Protein AF-A0A1B0AB81-F1 (afdb_monomer)

Solvent-accessible surface area (backbone atoms only — not comparable to full-atom values): 10772 Å² total; per-residue (Å²): 130,63,60,54,62,44,53,71,75,68,50,53,50,67,59,50,27,48,55,48,50,52,54,47,48,58,49,12,62,78,64,78,42,74,39,44,60,58,45,19,46,52,46,26,38,55,37,43,67,61,71,43,81,53,84,54,50,36,70,42,73,70,37,93,72,67,66,73,86,68,52,61,74,61,66,72,73,59,75,74,75,93,48,76,70,46,55,50,49,44,50,28,46,23,45,40,43,52,52,20,50,58,51,37,56,59,45,67,78,68,68,88,69,96,68,95,69,87,44,50,55,51,47,53,54,50,45,48,51,55,47,52,61,52,53,53,49,54,51,50,57,26,64,74,67,73,61,65,64,57,44,46,65,52,6,50,54,30,40,23,38,27,56,16,43,45,55,49,29,74,74,39,37,90,82,40,65,64,38,60,58,50,37,53,52,23,47,65,55,14,52,83,48,110

Organism: Glossina pallidipes (NCBI:txid7398)

Structure (mmCIF, N/CA/C/O backbone):
data_AF-A0A1B0AB81-F1
#
_entry.id   AF-A0A1B0AB81-F1
#
loop_
_atom_site.group_PDB
_atom_site.id
_atom_site.type_symbol
_atom_site.label_atom_id
_atom_site.label_alt_id
_atom_site.label_comp_id
_atom_site.label_asym_id
_atom_site.label_entity_id
_atom_site.label_seq_id
_atom_site.pdbx_PDB_ins_code
_atom_site.Cartn_x
_atom_site.Cartn_y
_atom_site.Cartn_z
_atom_site.occupancy
_atom_site.B_iso_or_equiv
_atom_site.auth_seq_id
_atom_site.auth_comp_id
_atom_site.auth_asym_id
_atom_site.auth_atom_id
_atom_site.pdbx_PDB_model_num
ATOM 1 N N . MET A 1 1 ? 10.899 5.540 9.042 1.00 65.75 1 MET A N 1
ATOM 2 C CA . MET A 1 1 ? 11.574 4.246 9.363 1.00 65.75 1 MET A CA 1
ATOM 3 C C . MET A 1 1 ? 11.197 3.276 8.260 1.00 65.75 1 MET A C 1
ATOM 5 O O . MET A 1 1 ? 10.008 3.116 8.033 1.00 65.75 1 MET A O 1
ATOM 9 N N . SER A 1 2 ? 12.167 2.659 7.577 1.00 90.12 2 SER A N 1
ATOM 10 C CA . SER A 1 2 ? 11.877 1.788 6.427 1.00 90.12 2 SER A CA 1
ATOM 11 C C . SER A 1 2 ? 11.380 0.410 6.875 1.00 90.12 2 SER A C 1
ATOM 13 O O . SER A 1 2 ? 12.117 -0.338 7.526 1.00 90.12 2 SER A O 1
ATOM 15 N N . PHE A 1 3 ? 10.149 0.051 6.502 1.00 94.44 3 PHE A N 1
ATOM 16 C CA . PHE A 1 3 ? 9.615 -1.293 6.722 1.00 94.44 3 PHE A CA 1
ATOM 17 C C . PHE A 1 3 ? 10.370 -2.313 5.864 1.00 94.44 3 PHE A C 1
ATOM 19 O O . PHE A 1 3 ? 10.605 -3.443 6.296 1.00 94.44 3 PHE A O 1
ATOM 26 N N . LEU A 1 4 ? 10.795 -1.915 4.659 1.00 94.56 4 LEU A N 1
ATOM 27 C CA . LEU A 1 4 ? 11.477 -2.805 3.725 1.00 94.56 4 LEU A CA 1
ATOM 28 C C . LEU A 1 4 ? 12.828 -3.265 4.278 1.00 94.56 4 LEU A C 1
ATOM 30 O O . LEU A 1 4 ? 13.163 -4.448 4.187 1.00 94.56 4 LEU A O 1
ATOM 34 N N . VAL A 1 5 ? 13.595 -2.347 4.872 1.00 94.44 5 VAL A N 1
ATOM 35 C CA . VAL A 1 5 ? 14.875 -2.673 5.519 1.00 94.44 5 VAL A CA 1
ATOM 36 C C . VAL A 1 5 ? 14.666 -3.671 6.660 1.00 94.44 5 VAL A C 1
ATOM 38 O O . VAL A 1 5 ? 15.395 -4.660 6.741 1.00 94.44 5 VAL A O 1
ATOM 41 N N . SER A 1 6 ? 13.642 -3.467 7.491 1.00 94.56 6 SER A N 1
ATOM 42 C CA . SER A 1 6 ? 13.311 -4.371 8.601 1.00 94.56 6 SER A CA 1
ATOM 43 C C . SER A 1 6 ? 12.881 -5.765 8.128 1.00 94.56 6 SER A C 1
ATOM 45 O O . SER A 1 6 ? 13.305 -6.775 8.688 1.00 94.56 6 SER A O 1
ATOM 47 N N . LEU A 1 7 ? 12.093 -5.859 7.053 1.00 94.56 7 LEU A N 1
ATOM 48 C CA . LEU A 1 7 ? 11.715 -7.156 6.478 1.00 94.56 7 LEU A CA 1
ATOM 49 C C . LEU A 1 7 ? 12.923 -7.903 5.894 1.00 94.56 7 LEU A C 1
ATOM 51 O O . LEU A 1 7 ? 13.011 -9.130 6.016 1.00 94.56 7 LEU A O 1
ATOM 55 N N . LYS A 1 8 ? 13.872 -7.177 5.289 1.00 92.69 8 LYS A N 1
ATOM 56 C CA . LYS A 1 8 ? 15.110 -7.746 4.730 1.00 92.69 8 LYS A CA 1
ATOM 57 C C . LYS A 1 8 ? 16.098 -8.201 5.801 1.00 92.69 8 LYS A C 1
ATOM 59 O O . LYS A 1 8 ? 16.811 -9.176 5.584 1.00 92.69 8 LYS A O 1
ATOM 64 N N . SER A 1 9 ? 16.119 -7.557 6.967 1.00 92.44 9 SER A N 1
ATOM 65 C CA . SER A 1 9 ? 16.974 -7.970 8.090 1.00 92.44 9 SER A CA 1
ATOM 66 C C . SER A 1 9 ? 16.466 -9.215 8.830 1.00 92.44 9 SER A C 1
ATOM 68 O O . SER A 1 9 ? 17.149 -9.719 9.719 1.00 92.44 9 SER A O 1
ATOM 70 N N . GLY A 1 10 ? 15.304 -9.755 8.442 1.00 89.81 10 GLY A N 1
ATOM 71 C CA . GLY A 1 10 ? 14.755 -10.992 9.000 1.00 89.81 10 GLY A CA 1
ATOM 72 C C . GLY A 1 10 ? 13.775 -10.792 10.152 1.00 89.81 10 GLY A C 1
ATOM 73 O O . GLY A 1 10 ? 13.375 -11.780 10.767 1.00 89.81 10 GLY A O 1
ATOM 74 N N . VAL A 1 11 ? 13.359 -9.553 10.433 1.00 94.69 11 VAL A N 1
ATOM 75 C CA . VAL A 1 11 ? 12.283 -9.291 11.397 1.00 94.69 11 VAL A CA 1
ATOM 76 C C . VAL A 1 11 ? 10.975 -9.895 10.876 1.00 94.69 11 VAL A C 1
ATOM 78 O O . VAL A 1 11 ? 10.708 -9.908 9.671 1.00 94.69 11 VAL A O 1
ATOM 81 N N . THR A 1 12 ? 10.158 -10.434 11.783 1.00 96.06 12 THR A N 1
ATOM 82 C CA . THR A 1 12 ? 8.864 -11.019 11.418 1.00 96.06 12 THR A CA 1
ATOM 83 C C . THR A 1 12 ? 7.918 -9.951 10.881 1.00 96.06 12 THR A C 1
ATOM 85 O O . THR A 1 12 ? 7.922 -8.806 11.336 1.00 96.06 12 THR A O 1
ATOM 88 N N . VAL A 1 13 ? 7.072 -10.339 9.927 1.00 96.69 13 VAL A N 1
ATOM 89 C CA . VAL A 1 13 ? 6.117 -9.430 9.278 1.00 96.69 13 VAL A CA 1
ATOM 90 C C . VAL A 1 13 ? 5.194 -8.769 10.301 1.00 96.69 13 VAL A C 1
ATOM 92 O O . VAL A 1 13 ? 4.912 -7.583 10.196 1.00 96.69 13 VAL A O 1
ATOM 95 N N . GLU A 1 14 ? 4.764 -9.514 11.316 1.00 96.88 14 GLU A N 1
ATOM 96 C CA . GLU A 1 14 ? 3.879 -9.042 12.377 1.00 96.88 14 GLU A CA 1
ATOM 97 C C . GLU A 1 14 ? 4.525 -7.955 13.234 1.00 96.88 14 GLU A C 1
ATOM 99 O O . GLU A 1 14 ? 3.855 -6.992 13.596 1.00 96.88 14 GLU A O 1
ATOM 104 N N . ASN A 1 15 ? 5.818 -8.086 13.546 1.00 96.56 15 ASN A N 1
ATOM 105 C CA . ASN A 1 15 ? 6.526 -7.067 14.315 1.00 96.56 15 ASN A CA 1
ATOM 106 C C . ASN A 1 15 ? 6.738 -5.811 13.468 1.00 96.56 15 ASN A C 1
ATOM 108 O O . ASN A 1 15 ? 6.418 -4.724 13.931 1.00 96.56 15 ASN A O 1
ATOM 112 N N . VAL A 1 16 ? 7.160 -5.955 12.205 1.00 97.38 16 VAL A N 1
ATOM 113 C CA . VAL A 1 16 ? 7.308 -4.796 11.309 1.00 97.38 16 VAL A CA 1
ATOM 114 C C . VAL A 1 16 ? 5.969 -4.085 11.091 1.00 97.38 16 VAL A C 1
ATOM 116 O O . VAL A 1 16 ? 5.923 -2.860 11.104 1.00 97.38 16 VAL A O 1
ATOM 119 N N . ALA A 1 17 ? 4.872 -4.827 10.920 1.00 97.31 17 ALA A N 1
ATOM 120 C CA . ALA A 1 17 ? 3.536 -4.255 10.772 1.00 97.31 17 ALA A CA 1
ATOM 121 C C . ALA A 1 17 ? 3.057 -3.545 12.042 1.00 97.31 17 ALA A C 1
ATOM 123 O O . ALA A 1 17 ? 2.485 -2.462 11.940 1.00 97.31 17 ALA A O 1
ATOM 124 N N . ARG A 1 18 ? 3.316 -4.115 13.226 1.00 95.75 18 ARG A N 1
ATOM 125 C CA . ARG A 1 18 ? 3.006 -3.470 14.508 1.00 95.75 18 ARG A CA 1
ATOM 126 C C . ARG A 1 18 ? 3.773 -2.160 14.662 1.00 95.75 18 ARG A C 1
ATOM 128 O O . ARG A 1 18 ? 3.148 -1.140 14.926 1.00 95.75 18 ARG A O 1
ATOM 135 N N . ASP A 1 19 ? 5.086 -2.187 14.450 1.00 95.69 19 ASP A N 1
ATOM 136 C CA . ASP A 1 19 ? 5.951 -1.011 14.591 1.00 95.69 19 ASP A CA 1
ATOM 137 C C . ASP A 1 19 ? 5.566 0.074 13.574 1.00 95.69 19 ASP A C 1
ATOM 139 O O . ASP A 1 19 ? 5.488 1.255 13.911 1.00 95.69 19 ASP A O 1
ATOM 143 N N . PHE A 1 20 ? 5.262 -0.330 12.334 1.00 96.94 20 PHE A N 1
ATOM 144 C CA . PHE A 1 20 ? 4.759 0.568 11.297 1.00 96.94 20 PHE A CA 1
ATOM 145 C C . PHE A 1 20 ? 3.445 1.229 11.715 1.00 96.94 20 PHE A C 1
ATOM 147 O O . PHE A 1 20 ? 3.338 2.452 11.656 1.00 96.94 20 PHE A O 1
ATOM 154 N N . MET A 1 21 ? 2.462 0.439 12.156 1.00 95.88 21 MET A N 1
ATOM 155 C CA . MET A 1 21 ? 1.156 0.959 12.557 1.00 95.88 21 MET A CA 1
ATOM 156 C C . MET A 1 21 ? 1.251 1.859 13.780 1.00 95.88 21 MET A C 1
ATOM 158 O O . MET A 1 21 ? 0.645 2.922 13.787 1.00 95.88 21 MET A O 1
ATOM 162 N N . GLN A 1 22 ? 2.035 1.482 14.787 1.00 94.38 22 GLN A N 1
ATOM 163 C CA . GLN A 1 22 ? 2.242 2.316 15.964 1.00 94.38 22 GLN A CA 1
ATOM 164 C C . GLN A 1 22 ? 2.847 3.669 15.576 1.00 94.38 22 GLN A C 1
ATOM 166 O O . GLN A 1 22 ? 2.305 4.708 15.938 1.00 94.38 22 GLN A O 1
ATOM 171 N N . ASN A 1 23 ? 3.910 3.667 14.770 1.00 95.12 23 ASN A N 1
ATOM 172 C CA . ASN A 1 23 ? 4.546 4.899 14.312 1.00 95.12 23 ASN A CA 1
ATOM 173 C C . ASN A 1 23 ? 3.609 5.745 13.426 1.00 95.12 23 ASN A C 1
ATOM 175 O O . ASN A 1 23 ? 3.580 6.967 13.549 1.00 95.12 23 ASN A O 1
ATOM 179 N N . LEU A 1 24 ? 2.811 5.107 12.560 1.00 95.31 24 LEU A N 1
ATOM 180 C CA . LEU A 1 24 ? 1.789 5.785 11.761 1.00 95.31 24 LEU A CA 1
ATOM 181 C C . LEU A 1 24 ? 0.770 6.496 12.659 1.00 95.31 24 LEU A C 1
ATOM 183 O O . LEU A 1 24 ? 0.487 7.670 12.429 1.00 95.31 24 LEU A O 1
ATOM 187 N N . LEU A 1 25 ? 0.242 5.805 13.673 1.00 92.94 25 LEU A N 1
ATOM 188 C CA . LEU A 1 25 ? -0.749 6.361 14.593 1.00 92.94 25 LEU A CA 1
ATOM 189 C C . LEU A 1 25 ? -0.159 7.483 15.441 1.00 92.94 25 LEU A C 1
ATOM 191 O O . LEU A 1 25 ? -0.720 8.570 15.454 1.00 92.94 25 LEU A O 1
ATOM 195 N N . GLU A 1 26 ? 0.994 7.268 16.074 1.00 92.69 26 GLU A N 1
ATOM 196 C CA . GLU A 1 26 ? 1.654 8.278 16.910 1.00 92.69 26 GLU A CA 1
ATOM 197 C C . GLU A 1 26 ? 1.904 9.579 16.137 1.00 92.69 26 GLU A C 1
ATOM 199 O O . GLU A 1 26 ? 1.626 10.671 16.633 1.00 92.69 26 GLU A O 1
ATOM 204 N N . LYS A 1 27 ? 2.402 9.472 14.899 1.00 93.38 27 LYS A N 1
ATOM 205 C CA . LYS A 1 27 ? 2.696 10.638 14.060 1.00 93.38 27 LYS A CA 1
ATOM 206 C C . 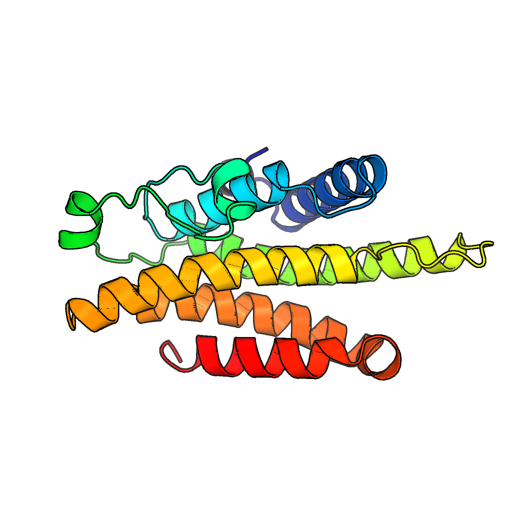LYS A 1 27 ? 1.444 11.305 13.512 1.00 93.38 27 LYS A C 1
ATOM 208 O O . LYS A 1 27 ? 1.412 12.530 13.447 1.00 93.38 27 LYS A O 1
ATOM 213 N N . SER A 1 28 ? 0.447 10.522 13.111 1.00 92.62 28 SER A N 1
ATOM 214 C CA . SER A 1 28 ? -0.761 11.068 12.487 1.00 92.62 28 SER A CA 1
ATOM 215 C C . SER A 1 28 ? -1.713 11.668 13.522 1.00 92.62 28 SER A C 1
ATOM 217 O O . SER A 1 28 ? -2.264 12.738 13.299 1.00 92.62 28 SER A O 1
ATOM 219 N N . GLN A 1 29 ? -1.825 11.060 14.706 1.00 88.31 29 GLN A N 1
ATOM 220 C CA . GLN A 1 29 ? -2.601 11.613 15.819 1.00 88.31 29 GLN A CA 1
ATOM 221 C C . GLN A 1 29 ? -1.998 12.918 16.336 1.00 88.31 29 GLN A C 1
ATOM 223 O O . GLN A 1 29 ? -2.729 13.867 16.585 1.00 88.31 29 GLN A O 1
ATOM 228 N N . ALA A 1 30 ? -0.667 13.000 16.452 1.00 86.69 30 ALA A N 1
ATOM 229 C CA . ALA A 1 30 ? 0.001 14.235 16.862 1.00 86.69 30 ALA A CA 1
ATOM 230 C C . ALA A 1 30 ? -0.210 15.395 15.871 1.00 86.69 30 ALA A C 1
ATOM 232 O O . ALA A 1 30 ? -0.098 16.555 16.263 1.00 86.69 30 ALA A O 1
ATOM 233 N N . ALA A 1 31 ? -0.477 15.084 14.601 1.00 85.69 31 ALA A N 1
ATOM 234 C CA . ALA A 1 31 ? -0.733 16.058 13.546 1.00 85.69 31 ALA A CA 1
ATOM 235 C C . ALA A 1 31 ? -2.229 16.241 13.229 1.00 85.69 31 ALA A C 1
ATOM 237 O O . ALA A 1 31 ? -2.548 17.072 12.386 1.00 85.69 31 ALA A O 1
ATOM 238 N N . GLU A 1 32 ? -3.116 15.458 13.857 1.00 85.94 32 GLU A N 1
ATOM 239 C CA . GLU A 1 32 ? -4.555 15.357 13.545 1.00 85.94 32 GLU A CA 1
ATOM 240 C C . GLU A 1 32 ? -4.866 15.026 12.068 1.00 85.94 32 GLU A C 1
ATOM 242 O O . GLU A 1 32 ? -5.972 15.247 11.587 1.00 85.94 32 GLU A O 1
ATOM 247 N N . GLN A 1 33 ? -3.896 14.472 11.337 1.00 91.38 33 GLN A N 1
ATOM 248 C CA . GLN A 1 33 ? -4.003 14.100 9.923 1.00 91.38 33 GLN A CA 1
ATOM 249 C C . GLN A 1 33 ? -2.948 13.048 9.573 1.00 91.38 33 GLN A C 1
ATOM 251 O O . GLN A 1 33 ? -1.956 12.902 10.292 1.00 91.38 33 GLN A O 1
ATOM 256 N N . LEU A 1 34 ? -3.098 12.346 8.444 1.00 94.31 34 LEU A N 1
ATOM 257 C CA . LEU A 1 34 ? -2.084 11.395 7.979 1.00 94.31 34 LEU A CA 1
ATOM 258 C C . LEU A 1 34 ? -0.686 12.035 7.905 1.00 94.31 34 LEU A C 1
ATOM 260 O O . LEU A 1 34 ? -0.463 13.025 7.206 1.00 94.31 34 LEU A O 1
ATOM 264 N N . SER A 1 35 ? 0.298 11.401 8.546 1.00 95.19 35 SER A N 1
ATOM 265 C CA . SER A 1 35 ? 1.696 11.809 8.410 1.00 95.19 35 SER A CA 1
ATOM 266 C C . SER A 1 35 ? 2.220 11.552 6.991 1.00 95.19 35 SER A C 1
ATOM 268 O O . SER A 1 35 ? 2.470 10.409 6.593 1.00 95.19 35 SER A O 1
ATOM 270 N N . LEU A 1 36 ? 2.442 12.632 6.234 1.00 94.75 36 LEU A N 1
ATOM 271 C CA . LEU A 1 36 ? 2.976 12.559 4.871 1.00 94.75 36 LEU A CA 1
ATOM 272 C C . LEU A 1 36 ? 4.398 11.992 4.812 1.00 94.75 36 LEU A C 1
ATOM 274 O O . LEU A 1 36 ? 4.735 11.343 3.827 1.00 94.75 36 LEU A O 1
ATOM 278 N N . GLU A 1 37 ? 5.202 12.171 5.864 1.00 94.94 37 GLU A N 1
ATOM 279 C CA . GLU A 1 37 ? 6.525 11.542 5.983 1.00 94.94 37 GLU A CA 1
ATOM 280 C C . GLU A 1 37 ? 6.408 10.011 6.003 1.00 94.94 37 GLU A C 1
ATOM 282 O O . GLU A 1 37 ? 7.103 9.315 5.261 1.00 94.94 37 GLU A O 1
ATOM 287 N N . ILE A 1 38 ? 5.479 9.473 6.804 1.00 95.75 38 ILE A N 1
ATOM 288 C CA . 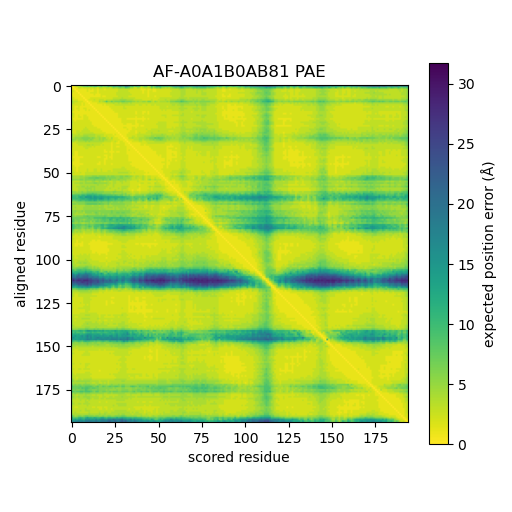ILE A 1 38 ? 5.220 8.027 6.860 1.00 95.75 38 ILE A CA 1
ATOM 289 C C . ILE A 1 38 ? 4.662 7.528 5.528 1.00 95.75 38 ILE A C 1
ATOM 291 O O . ILE A 1 38 ? 5.067 6.466 5.052 1.00 95.75 38 ILE A O 1
ATOM 295 N N . ALA A 1 39 ? 3.772 8.297 4.898 1.00 96.06 39 ALA A N 1
ATOM 296 C CA . ALA A 1 39 ? 3.234 7.953 3.589 1.00 96.06 39 ALA A CA 1
ATOM 297 C C . ALA A 1 39 ? 4.325 7.921 2.507 1.00 96.06 39 ALA A C 1
ATOM 299 O O . ALA A 1 39 ? 4.373 6.983 1.710 1.00 96.06 39 ALA A O 1
ATOM 300 N N . SER A 1 40 ? 5.227 8.905 2.489 1.00 95.75 40 SER A N 1
ATOM 301 C CA . SER A 1 40 ? 6.322 8.967 1.522 1.00 95.75 40 SER A CA 1
ATOM 302 C C . SER A 1 40 ? 7.353 7.859 1.735 1.00 95.75 40 SER A C 1
ATOM 304 O O . SER A 1 40 ? 7.771 7.234 0.757 1.00 95.75 40 SER A O 1
ATOM 306 N N . ASP A 1 41 ? 7.688 7.546 2.993 1.00 96.31 41 ASP A N 1
ATOM 307 C CA . ASP A 1 41 ? 8.548 6.412 3.360 1.00 96.31 41 ASP A CA 1
ATOM 308 C C . ASP A 1 41 ? 7.925 5.090 2.887 1.00 96.31 41 ASP A C 1
ATOM 310 O O . ASP A 1 41 ? 8.572 4.294 2.204 1.00 96.31 41 ASP A O 1
ATOM 314 N N . PHE A 1 42 ? 6.641 4.875 3.193 1.00 96.88 42 PHE A N 1
ATOM 315 C CA . PHE A 1 42 ? 5.909 3.668 2.814 1.00 96.88 42 PHE A CA 1
ATOM 316 C C . PHE A 1 42 ? 5.884 3.459 1.294 1.00 96.88 42 PHE A C 1
ATOM 318 O O . PHE A 1 42 ? 6.140 2.360 0.798 1.00 96.88 42 PHE A O 1
ATOM 325 N N . ILE A 1 43 ? 5.585 4.515 0.536 1.00 96.50 43 ILE A N 1
ATOM 326 C CA . ILE A 1 43 ? 5.534 4.461 -0.927 1.00 96.50 43 ILE A CA 1
ATOM 327 C C . ILE A 1 43 ? 6.928 4.195 -1.496 1.00 96.50 43 ILE A C 1
ATOM 329 O O . ILE A 1 43 ? 7.075 3.354 -2.381 1.00 96.50 43 ILE A O 1
ATOM 333 N N . THR A 1 44 ? 7.950 4.882 -0.986 1.00 95.88 44 THR A N 1
ATOM 334 C CA . THR A 1 44 ? 9.346 4.686 -1.394 1.00 95.88 44 THR A CA 1
ATOM 335 C C . THR A 1 44 ? 9.795 3.244 -1.167 1.00 95.88 44 THR A C 1
ATOM 337 O O . THR A 1 44 ? 10.409 2.636 -2.049 1.00 95.88 44 THR A O 1
ATOM 340 N N . ASP A 1 45 ? 9.427 2.658 -0.031 1.00 95.75 45 ASP A N 1
ATOM 341 C CA . ASP A 1 45 ? 9.686 1.255 0.274 1.00 95.75 45 ASP A CA 1
ATOM 342 C C . ASP A 1 45 ? 8.918 0.311 -0.665 1.00 95.75 45 ASP A C 1
ATOM 344 O O . ASP A 1 45 ? 9.503 -0.643 -1.176 1.00 95.75 45 ASP A O 1
ATOM 348 N N . CYS A 1 46 ? 7.644 0.585 -0.970 1.00 95.31 46 CYS A N 1
ATOM 349 C CA . CYS A 1 46 ? 6.864 -0.203 -1.935 1.00 95.31 46 CYS A CA 1
ATOM 350 C C . CYS A 1 46 ? 7.462 -0.162 -3.350 1.00 95.31 46 CYS A C 1
ATOM 352 O O . CYS A 1 46 ? 7.500 -1.177 -4.043 1.00 95.31 46 CYS A O 1
ATOM 354 N N . LEU A 1 47 ? 7.962 0.992 -3.787 1.00 94.25 47 LEU A N 1
ATOM 355 C CA . LEU A 1 47 ? 8.629 1.138 -5.084 1.00 94.25 47 LEU A CA 1
ATOM 356 C C . LEU A 1 47 ? 9.980 0.418 -5.096 1.00 94.25 47 LEU A C 1
ATOM 358 O O . LEU A 1 47 ? 10.290 -0.329 -6.027 1.00 94.25 47 LEU A O 1
ATOM 362 N N . SER A 1 48 ? 10.747 0.556 -4.017 1.00 93.19 48 SER A N 1
ATOM 363 C CA . SER A 1 48 ? 12.024 -0.136 -3.841 1.00 93.19 48 SER A CA 1
ATOM 364 C C . SER A 1 48 ? 11.852 -1.655 -3.791 1.00 93.19 48 SER A C 1
ATOM 366 O O . SER A 1 48 ? 12.694 -2.390 -4.310 1.00 93.19 48 SER A O 1
ATOM 368 N N . ALA A 1 49 ? 10.749 -2.137 -3.217 1.00 91.94 49 ALA A N 1
ATOM 369 C CA . ALA A 1 49 ? 10.382 -3.548 -3.162 1.00 91.94 49 ALA A CA 1
ATOM 370 C C . ALA A 1 49 ? 10.222 -4.174 -4.547 1.00 91.94 49 ALA A C 1
ATOM 372 O O . ALA A 1 49 ? 10.648 -5.306 -4.768 1.00 91.94 49 ALA A O 1
ATOM 373 N N . ILE A 1 50 ? 9.645 -3.420 -5.483 1.00 92.06 50 ILE A N 1
ATOM 374 C CA . ILE A 1 50 ? 9.495 -3.852 -6.871 1.00 92.06 50 ILE A CA 1
ATOM 375 C C . ILE A 1 50 ? 10.716 -3.498 -7.722 1.00 92.06 50 ILE A C 1
ATOM 377 O O . ILE A 1 50 ? 10.696 -3.734 -8.919 1.00 92.06 50 ILE A O 1
ATOM 381 N N . GLY A 1 51 ? 11.798 -2.968 -7.145 1.00 90.50 51 GLY A N 1
ATOM 382 C CA . GLY A 1 51 ? 13.043 -2.668 -7.860 1.00 90.50 51 GLY A CA 1
ATOM 383 C C . GLY A 1 51 ? 13.073 -1.307 -8.563 1.00 90.50 51 GLY A C 1
ATOM 384 O O . GLY A 1 51 ? 13.930 -1.083 -9.420 1.00 90.50 51 GLY A O 1
ATOM 385 N N . ILE A 1 52 ? 12.160 -0.396 -8.218 1.00 91.12 52 ILE A N 1
ATOM 386 C CA . ILE A 1 52 ? 12.176 0.998 -8.673 1.00 91.12 52 ILE A CA 1
ATOM 387 C C . ILE A 1 52 ? 12.880 1.841 -7.610 1.00 91.12 52 ILE A C 1
ATOM 389 O O . ILE A 1 52 ? 12.348 2.078 -6.530 1.00 91.12 52 ILE A O 1
ATOM 393 N N . THR A 1 53 ? 14.093 2.299 -7.915 1.00 89.50 53 THR A N 1
ATOM 394 C CA . THR A 1 53 ? 14.900 3.087 -6.976 1.00 89.50 53 THR A CA 1
ATOM 395 C C . THR A 1 53 ? 14.604 4.570 -7.152 1.00 89.50 53 THR A C 1
ATOM 397 O O . THR A 1 53 ? 15.209 5.250 -7.977 1.00 89.50 53 THR A O 1
ATOM 400 N N . CYS A 1 54 ? 13.661 5.082 -6.373 1.00 88.62 54 CYS A N 1
ATOM 401 C CA . CYS A 1 54 ? 13.348 6.506 -6.299 1.00 88.62 54 CYS A CA 1
ATOM 402 C C . CYS A 1 54 ? 13.110 6.918 -4.849 1.00 88.62 54 CYS A C 1
ATOM 404 O O . CYS A 1 54 ? 12.821 6.070 -4.013 1.00 88.62 54 CYS A O 1
ATOM 406 N N . ASN A 1 55 ? 13.203 8.216 -4.571 1.00 89.31 55 ASN A N 1
ATOM 407 C CA . ASN A 1 55 ? 12.876 8.778 -3.268 1.00 89.31 55 ASN A CA 1
ATOM 408 C C . ASN A 1 55 ? 11.673 9.708 -3.427 1.00 89.31 55 ASN A C 1
ATOM 410 O O . ASN A 1 55 ? 11.801 10.766 -4.046 1.00 89.31 55 ASN A O 1
ATOM 414 N N . ILE A 1 56 ? 10.519 9.283 -2.920 1.00 91.62 56 ILE A N 1
ATOM 415 C CA . ILE A 1 56 ? 9.329 10.127 -2.833 1.00 91.62 56 ILE A CA 1
ATOM 416 C C . ILE A 1 56 ? 9.423 10.885 -1.514 1.00 91.62 56 ILE A C 1
ATOM 418 O O . ILE A 1 56 ? 9.675 10.272 -0.482 1.00 91.62 56 ILE A O 1
ATOM 422 N N . ILE A 1 57 ? 9.234 12.202 -1.548 1.00 92.69 57 ILE A N 1
ATOM 423 C CA . ILE A 1 57 ? 9.258 13.056 -0.350 1.00 92.69 57 ILE A CA 1
ATOM 424 C C . ILE A 1 57 ? 7.861 13.603 -0.041 1.00 92.69 57 ILE A C 1
ATOM 426 O O . ILE A 1 57 ? 7.027 13.703 -0.943 1.00 92.69 57 ILE A O 1
ATOM 430 N N . ALA A 1 58 ? 7.616 13.971 1.219 1.00 92.62 58 ALA A N 1
ATOM 431 C CA . ALA A 1 58 ? 6.324 14.469 1.698 1.00 92.62 58 ALA A CA 1
ATOM 432 C C . ALA A 1 58 ? 5.766 15.625 0.841 1.00 92.62 58 ALA A C 1
ATOM 434 O O . ALA A 1 58 ? 4.629 15.535 0.379 1.00 92.62 58 ALA A O 1
ATOM 435 N N . ASP A 1 59 ? 6.589 16.627 0.512 1.00 91.88 59 ASP A N 1
ATOM 436 C CA . ASP A 1 59 ? 6.199 17.787 -0.309 1.00 91.88 59 ASP A CA 1
ATOM 437 C C . ASP A 1 59 ? 5.616 17.390 -1.681 1.00 91.88 59 ASP A C 1
ATOM 439 O O . ASP A 1 59 ? 4.719 18.044 -2.210 1.00 91.88 59 ASP A O 1
ATOM 443 N N . GLN A 1 60 ? 6.086 16.284 -2.275 1.00 91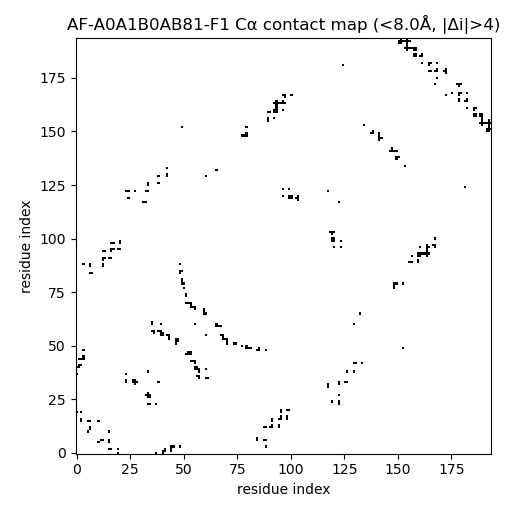.06 60 GLN A N 1
ATOM 444 C CA . GLN A 1 60 ? 5.565 15.791 -3.560 1.00 91.06 60 GLN A CA 1
ATOM 445 C C . GLN A 1 60 ? 4.187 15.134 -3.428 1.00 91.06 60 GLN A C 1
ATOM 447 O O . GLN A 1 60 ? 3.458 15.025 -4.416 1.00 91.06 60 GLN A O 1
ATOM 452 N N . LEU A 1 61 ? 3.846 14.639 -2.236 1.00 90.19 61 LEU A N 1
ATOM 453 C CA . LEU A 1 61 ? 2.536 14.058 -1.951 1.00 90.19 61 LEU A CA 1
ATOM 454 C C . LEU A 1 61 ? 1.482 15.127 -1.660 1.00 90.19 61 LEU A C 1
ATOM 456 O O . LEU A 1 61 ? 0.308 14.874 -1.950 1.00 90.19 61 LEU A O 1
ATOM 460 N N . GLU A 1 62 ? 1.908 16.269 -1.115 1.00 88.69 62 GLU A N 1
ATOM 461 C CA . GLU A 1 62 ? 1.072 17.438 -0.819 1.00 88.69 62 GLU A CA 1
ATOM 462 C C . GLU A 1 62 ? 0.796 18.298 -2.061 1.00 88.69 62 GLU A C 1
ATOM 464 O O . GLU A 1 62 ? -0.274 18.888 -2.173 1.00 88.69 62 GLU A O 1
ATOM 469 N N . ALA A 1 63 ? 1.727 18.334 -3.020 1.00 86.44 63 ALA A N 1
ATOM 470 C CA . ALA A 1 63 ? 1.595 19.146 -4.224 1.00 86.44 63 ALA A CA 1
ATOM 471 C C . ALA A 1 63 ? 0.311 18.849 -5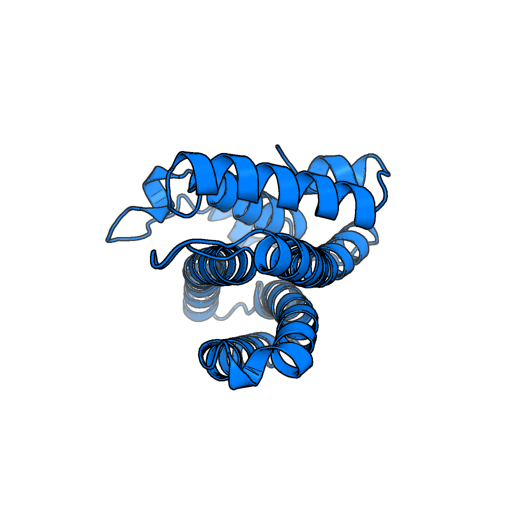.030 1.00 86.44 63 ALA A C 1
ATOM 473 O O . ALA A 1 63 ? -0.012 17.689 -5.318 1.00 86.44 63 ALA A O 1
ATOM 474 N N . ASP A 1 64 ? -0.359 19.918 -5.482 1.00 79.44 64 ASP A N 1
ATOM 475 C CA . ASP A 1 64 ? -1.533 19.853 -6.369 1.00 79.44 64 ASP A CA 1
ATOM 476 C C . ASP A 1 64 ? -1.228 19.031 -7.630 1.00 79.44 64 ASP A C 1
ATOM 478 O O . ASP A 1 64 ? -1.963 18.116 -8.021 1.00 79.44 64 ASP A O 1
ATOM 482 N N . GLU A 1 65 ? -0.081 19.327 -8.242 1.00 76.44 65 GLU A N 1
ATOM 483 C CA . GLU A 1 65 ? 0.508 18.527 -9.302 1.00 76.44 65 GLU A CA 1
ATOM 484 C C . GLU A 1 65 ? 1.515 17.556 -8.687 1.00 76.44 65 GLU A C 1
ATOM 486 O O . GLU A 1 65 ? 2.663 17.899 -8.407 1.00 76.44 65 GLU A O 1
ATOM 491 N N . LYS A 1 66 ? 1.077 16.311 -8.486 1.00 80.19 66 LYS A N 1
ATOM 492 C CA . LYS A 1 66 ? 1.908 15.220 -7.956 1.00 80.19 66 LYS A CA 1
ATOM 493 C C . LYS A 1 66 ? 3.005 14.856 -8.958 1.00 80.19 66 LYS A C 1
ATOM 495 O O . LYS A 1 66 ? 2.838 13.925 -9.736 1.00 80.19 66 LYS A O 1
ATOM 500 N N . ILE A 1 67 ? 4.102 15.601 -8.998 1.00 82.38 67 ILE A N 1
ATOM 501 C CA . ILE A 1 67 ? 5.212 15.372 -9.929 1.00 82.38 67 ILE A CA 1
ATOM 502 C C . ILE A 1 67 ? 6.332 14.643 -9.192 1.00 82.38 67 ILE A C 1
ATOM 504 O O . ILE A 1 67 ? 6.922 15.164 -8.248 1.00 82.38 67 ILE A O 1
ATOM 508 N N . PHE A 1 68 ? 6.663 13.443 -9.666 1.00 86.56 68 PHE A N 1
ATOM 509 C CA . PHE A 1 68 ? 7.721 12.621 -9.085 1.00 86.56 68 PHE A CA 1
ATOM 510 C C . PHE A 1 68 ? 8.965 12.593 -9.973 1.00 86.56 68 PHE A C 1
ATOM 512 O O . PHE A 1 68 ? 8.887 12.522 -11.204 1.00 86.56 68 PHE A O 1
ATOM 519 N N . ALA A 1 69 ? 10.135 12.608 -9.335 1.00 86.50 69 ALA A N 1
ATOM 520 C CA . ALA A 1 69 ? 11.428 12.510 -10.002 1.00 86.50 69 ALA A CA 1
ATOM 521 C C . ALA A 1 69 ? 11.725 11.055 -10.411 1.00 86.50 69 ALA A C 1
ATOM 523 O O . ALA A 1 69 ? 12.548 10.367 -9.806 1.00 86.50 69 ALA A O 1
ATOM 524 N N . TRP A 1 70 ? 11.019 10.565 -11.432 1.00 90.81 70 TRP A N 1
ATOM 525 C CA . TRP A 1 70 ? 11.153 9.188 -11.903 1.00 90.81 70 TRP A CA 1
ATOM 526 C C . TRP A 1 70 ? 12.544 8.901 -12.505 1.00 90.81 70 TRP A C 1
ATOM 528 O O . TRP A 1 70 ? 13.020 9.665 -13.352 1.00 90.81 70 TRP A O 1
ATOM 538 N N . PRO A 1 71 ? 13.183 7.761 -12.175 1.00 89.19 71 PRO A N 1
ATOM 539 C CA . PRO A 1 71 ? 14.484 7.378 -12.721 1.00 89.19 71 PRO A CA 1
ATOM 540 C C . PRO A 1 71 ? 14.334 6.785 -14.136 1.00 89.19 71 PRO A C 1
ATOM 542 O O . PRO A 1 71 ? 14.507 5.587 -14.358 1.00 89.19 71 PRO A O 1
ATOM 545 N N . TYR A 1 72 ? 13.992 7.613 -15.130 1.00 88.44 72 TYR A N 1
ATOM 546 C CA . TYR A 1 72 ? 13.587 7.160 -16.472 1.00 88.44 72 TYR A CA 1
ATOM 547 C C . TYR A 1 72 ? 14.562 6.201 -17.170 1.00 88.44 72 TYR A C 1
ATOM 549 O O . TYR A 1 72 ? 14.112 5.316 -17.901 1.00 88.44 72 TYR A O 1
ATOM 557 N N . GLN A 1 73 ? 15.872 6.357 -16.952 1.00 87.00 73 GLN A N 1
ATOM 558 C CA . GLN A 1 73 ? 16.890 5.453 -17.496 1.00 87.00 73 GLN A CA 1
ATOM 559 C C . GLN A 1 73 ? 16.761 4.043 -16.901 1.00 87.00 73 GLN A C 1
ATOM 561 O O . GLN A 1 73 ? 16.685 3.076 -17.654 1.00 87.00 73 GLN A O 1
ATOM 566 N N . GLN A 1 74 ? 16.623 3.916 -15.579 1.00 86.38 74 GLN A N 1
ATOM 567 C CA . GLN A 1 74 ? 16.383 2.631 -14.908 1.00 86.38 74 GLN A CA 1
ATOM 568 C C . GLN A 1 74 ? 15.058 2.009 -15.363 1.00 86.38 74 GLN A C 1
ATOM 570 O O . GLN A 1 74 ? 15.010 0.843 -15.747 1.00 86.38 74 GLN A O 1
ATOM 575 N N . LEU A 1 75 ? 13.994 2.816 -15.421 1.00 86.81 75 LEU A N 1
ATOM 576 C CA . LEU A 1 75 ? 12.673 2.375 -15.883 1.00 86.81 75 LEU A CA 1
ATOM 577 C C . LEU A 1 75 ? 12.683 1.886 -17.344 1.00 86.81 75 LEU A C 1
ATOM 579 O O . LEU A 1 75 ? 11.824 1.105 -17.758 1.00 86.81 75 LEU A O 1
ATOM 583 N N . SER A 1 76 ? 13.647 2.336 -18.155 1.00 84.12 76 SER A N 1
ATOM 584 C CA . SER A 1 76 ? 13.752 1.962 -19.569 1.00 84.12 76 SER A CA 1
ATOM 585 C C . SER A 1 76 ? 14.251 0.530 -19.806 1.00 84.12 76 SER A C 1
ATOM 587 O O . SER A 1 76 ? 13.955 -0.025 -20.866 1.00 84.12 76 SER A O 1
ATOM 589 N N . VAL A 1 77 ? 14.915 -0.076 -18.822 1.00 84.81 77 VAL A N 1
ATOM 590 C CA . VAL A 1 77 ? 15.447 -1.453 -18.867 1.00 84.81 77 VAL A CA 1
ATOM 591 C C . VAL A 1 77 ? 14.908 -2.327 -17.729 1.00 84.81 77 VAL A C 1
ATOM 593 O O . VAL A 1 77 ? 15.390 -3.433 -17.502 1.00 84.81 77 VAL A O 1
ATOM 596 N N . TYR A 1 78 ? 13.912 -1.822 -17.002 1.00 87.44 78 TYR A N 1
ATOM 597 C CA . TYR A 1 78 ? 13.330 -2.475 -15.840 1.00 87.44 78 TYR A CA 1
ATOM 598 C C . TYR A 1 78 ? 12.766 -3.861 -16.170 1.00 87.44 78 TYR A C 1
ATOM 600 O O . TYR A 1 78 ? 12.036 -4.030 -17.149 1.00 87.44 78 TYR A O 1
ATOM 608 N N . THR A 1 79 ? 13.079 -4.823 -15.304 1.00 83.94 79 THR A N 1
ATOM 609 C CA . THR A 1 79 ? 12.501 -6.167 -15.282 1.00 83.94 79 THR A CA 1
ATOM 610 C C . THR A 1 79 ? 12.164 -6.501 -13.836 1.00 83.94 79 THR A C 1
ATOM 612 O O . THR A 1 79 ? 13.026 -6.385 -12.962 1.00 83.94 79 THR A O 1
ATOM 615 N N . PHE A 1 80 ? 10.920 -6.895 -13.575 1.00 86.94 80 PHE A N 1
ATOM 616 C CA . PHE A 1 80 ? 10.517 -7.318 -12.242 1.00 86.94 80 PHE A CA 1
ATOM 617 C C . PHE A 1 80 ? 10.964 -8.758 -11.979 1.00 86.94 80 PHE A C 1
ATOM 619 O O . PHE A 1 80 ? 10.725 -9.658 -12.784 1.00 86.94 80 PHE A O 1
ATOM 626 N N . HIS A 1 81 ? 11.602 -8.975 -10.831 1.00 80.69 81 HIS A N 1
ATOM 627 C CA . HIS A 1 81 ? 12.006 -10.294 -10.361 1.00 80.69 81 HIS A CA 1
ATOM 628 C C . HIS A 1 81 ? 11.341 -10.565 -9.014 1.00 80.69 81 HIS A C 1
ATOM 630 O O . HIS A 1 81 ? 11.801 -10.079 -7.981 1.00 80.69 81 HIS A O 1
ATOM 636 N N . CYS A 1 82 ? 10.267 -11.355 -9.021 1.00 79.19 82 CYS A N 1
ATOM 637 C CA . CYS A 1 82 ? 9.627 -11.797 -7.787 1.00 79.19 82 CYS A CA 1
ATOM 638 C C . CYS A 1 82 ? 10.597 -12.679 -6.987 1.00 79.19 82 CYS A C 1
ATOM 640 O O . CYS A 1 82 ? 10.944 -13.781 -7.413 1.00 79.19 82 CYS A O 1
ATOM 642 N N . ASN A 1 83 ? 11.011 -12.208 -5.815 1.00 80.12 83 ASN A N 1
ATOM 643 C CA . ASN A 1 83 ? 11.882 -12.932 -4.894 1.00 80.12 83 ASN A CA 1
ATOM 644 C C . ASN A 1 83 ? 11.165 -13.209 -3.557 1.00 80.12 83 ASN A C 1
ATOM 646 O O . ASN A 1 83 ? 10.036 -12.773 -3.332 1.00 80.12 83 ASN A O 1
ATOM 650 N N . GLU A 1 84 ? 11.813 -13.962 -2.666 1.00 80.31 84 GLU A N 1
ATOM 651 C CA . GLU A 1 84 ? 11.253 -14.277 -1.341 1.00 80.31 84 GLU A CA 1
ATOM 652 C C . GLU A 1 84 ? 11.042 -13.027 -0.471 1.00 80.31 84 GLU A C 1
ATOM 654 O O . GLU A 1 84 ? 10.118 -12.996 0.342 1.00 80.31 84 GLU A O 1
ATOM 659 N N . ASP A 1 85 ? 11.841 -11.974 -0.671 1.00 81.50 85 ASP A N 1
ATOM 660 C CA . ASP A 1 85 ? 11.656 -10.699 0.029 1.00 81.50 85 ASP A CA 1
ATOM 661 C C . ASP A 1 85 ? 10.309 -10.071 -0.339 1.00 81.50 85 ASP A C 1
ATOM 663 O O . ASP A 1 85 ? 9.602 -9.568 0.534 1.00 81.50 85 ASP A O 1
ATOM 667 N N . PHE A 1 86 ? 9.907 -10.164 -1.610 1.00 88.94 86 PHE A N 1
ATOM 668 C CA . PHE A 1 86 ? 8.627 -9.638 -2.066 1.00 88.94 86 PHE A CA 1
ATOM 669 C C . PHE A 1 86 ? 7.439 -10.352 -1.410 1.00 88.94 86 PHE A C 1
ATOM 671 O O . PHE A 1 86 ? 6.486 -9.694 -1.002 1.00 88.94 86 PHE A O 1
ATOM 678 N N . LYS A 1 87 ? 7.523 -11.668 -1.170 1.00 90.56 87 LYS A N 1
ATOM 679 C CA . LYS A 1 87 ? 6.472 -12.411 -0.445 1.00 90.56 87 LYS A CA 1
ATOM 680 C C . LYS A 1 87 ? 6.261 -11.916 0.988 1.00 90.56 87 LYS A C 1
ATOM 682 O O . LYS A 1 87 ? 5.149 -11.960 1.516 1.00 90.56 87 LYS A O 1
ATOM 687 N N . ARG A 1 88 ? 7.319 -11.437 1.650 1.00 93.50 88 ARG A N 1
ATOM 688 C CA . ARG A 1 88 ? 7.192 -10.837 2.991 1.00 93.50 88 ARG A CA 1
ATOM 689 C C . ARG A 1 88 ? 6.418 -9.526 2.939 1.00 93.50 88 ARG A C 1
ATOM 691 O O . ARG A 1 88 ? 5.670 -9.229 3.864 1.00 93.50 88 ARG A O 1
ATOM 698 N N . ILE A 1 89 ? 6.574 -8.778 1.853 1.00 94.31 89 ILE A N 1
ATOM 699 C CA . ILE A 1 89 ? 5.907 -7.495 1.621 1.00 94.31 89 ILE A CA 1
ATOM 700 C C . ILE A 1 89 ? 4.439 -7.724 1.290 1.00 94.31 89 ILE A C 1
ATOM 702 O O . ILE A 1 89 ? 3.575 -7.101 1.891 1.00 94.31 89 ILE A O 1
ATOM 706 N N . GLU A 1 90 ? 4.153 -8.689 0.420 1.00 95.19 90 GLU A N 1
ATOM 707 C CA . GLU A 1 90 ? 2.800 -9.177 0.149 1.00 95.19 90 GLU A CA 1
ATOM 708 C C . GLU A 1 90 ? 2.042 -9.473 1.450 1.00 95.19 90 GLU A C 1
ATOM 710 O O . GLU A 1 90 ? 0.952 -8.952 1.682 1.00 95.19 90 GLU A O 1
ATOM 715 N N . ARG A 1 91 ? 2.663 -10.227 2.365 1.00 96.69 91 ARG A N 1
ATOM 716 C CA . ARG A 1 91 ? 2.081 -10.492 3.684 1.00 96.69 91 ARG A CA 1
ATOM 717 C C . ARG A 1 91 ? 1.965 -9.230 4.544 1.00 96.69 91 ARG A C 1
ATOM 719 O O . ARG A 1 91 ? 0.950 -9.051 5.210 1.00 96.69 91 ARG A O 1
ATOM 726 N N . PHE A 1 92 ? 2.977 -8.366 4.544 1.00 97.69 92 PHE A N 1
ATOM 727 C CA . PHE A 1 92 ? 2.983 -7.119 5.314 1.00 97.69 92 PHE A CA 1
ATOM 728 C C . PHE A 1 92 ? 1.802 -6.211 4.956 1.00 97.69 92 PHE A C 1
ATOM 730 O O . PHE A 1 92 ? 1.114 -5.747 5.861 1.00 97.69 92 PHE A O 1
ATOM 737 N N . LEU A 1 93 ? 1.505 -6.039 3.664 1.00 97.56 93 LEU A N 1
ATOM 738 C CA . LEU A 1 93 ? 0.388 -5.218 3.178 1.00 97.56 93 LEU A CA 1
ATOM 739 C C . LEU A 1 93 ? -0.976 -5.697 3.702 1.00 97.56 93 LEU A C 1
ATOM 741 O O . LEU A 1 93 ? -1.846 -4.886 4.018 1.00 97.56 93 LEU A O 1
ATOM 745 N N . VAL A 1 94 ? -1.152 -7.014 3.848 1.00 97.88 94 VAL A N 1
ATOM 746 C CA . VAL A 1 94 ? -2.353 -7.589 4.473 1.00 97.88 94 VAL A CA 1
ATOM 747 C C . VAL A 1 94 ? -2.360 -7.303 5.975 1.00 97.88 94 VAL A C 1
ATOM 749 O O . VAL A 1 94 ? -3.364 -6.848 6.521 1.00 97.88 94 VAL A O 1
ATOM 752 N N . VAL A 1 95 ? -1.237 -7.557 6.654 1.00 97.88 95 VAL A N 1
ATOM 753 C CA . VAL A 1 95 ? -1.147 -7.487 8.119 1.00 97.88 95 VAL A CA 1
ATOM 754 C C . VAL A 1 95 ? -1.311 -6.059 8.643 1.00 97.88 95 VAL A C 1
ATOM 756 O O . VAL A 1 95 ? -1.956 -5.897 9.672 1.00 97.88 95 VAL A O 1
ATOM 759 N N . ILE A 1 96 ? -0.822 -5.020 7.954 1.00 97.56 96 ILE A N 1
ATOM 760 C CA . ILE A 1 96 ? -1.045 -3.627 8.395 1.00 97.56 96 ILE A CA 1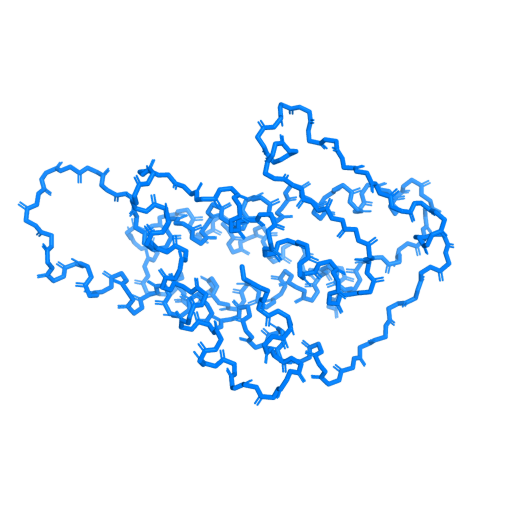
ATOM 761 C C . ILE A 1 96 ? -2.536 -3.259 8.429 1.00 97.56 96 ILE A C 1
ATOM 763 O O . ILE A 1 96 ? -2.965 -2.535 9.322 1.00 97.56 96 ILE A O 1
ATOM 767 N N . CYS A 1 97 ? -3.348 -3.815 7.522 1.00 96.75 97 CYS A N 1
ATOM 768 C CA . CYS A 1 97 ? -4.796 -3.609 7.535 1.00 96.75 97 CYS A CA 1
ATOM 769 C C . CYS A 1 97 ? -5.430 -4.288 8.756 1.00 96.75 97 CYS A C 1
ATOM 771 O O . CYS A 1 97 ? -6.257 -3.689 9.433 1.00 96.75 97 CYS A O 1
ATOM 773 N N . LEU A 1 98 ? -5.014 -5.517 9.073 1.00 95.44 98 LEU A N 1
ATOM 774 C CA . LEU A 1 98 ? -5.509 -6.241 10.249 1.00 95.44 98 LEU A CA 1
ATOM 775 C C . LEU A 1 98 ? -5.092 -5.555 11.558 1.00 95.44 98 LEU A C 1
ATOM 777 O O . LEU A 1 98 ? -5.907 -5.403 12.458 1.00 95.44 98 LEU A O 1
ATOM 781 N N . MET A 1 99 ? -3.858 -5.055 11.631 1.00 95.38 99 MET A N 1
ATOM 782 C CA . MET A 1 99 ? -3.379 -4.279 12.778 1.00 95.38 99 MET A CA 1
ATOM 783 C C . MET A 1 99 ? -4.181 -2.983 12.958 1.00 95.38 99 MET A C 1
ATOM 785 O O . MET A 1 99 ? -4.428 -2.573 14.087 1.00 95.38 99 MET A O 1
ATOM 789 N N . ALA A 1 100 ? -4.627 -2.346 11.870 1.00 93.12 100 ALA A N 1
ATOM 790 C CA . ALA A 1 100 ? -5.516 -1.191 11.959 1.00 93.12 100 ALA A CA 1
ATOM 791 C C . ALA A 1 100 ? -6.889 -1.547 12.548 1.00 93.12 100 ALA A C 1
ATOM 793 O O . ALA A 1 100 ? -7.412 -0.761 13.334 1.00 93.12 100 ALA A O 1
ATOM 794 N N . ALA A 1 101 ? -7.444 -2.725 12.235 1.00 92.62 101 ALA A N 1
ATOM 795 C CA . ALA A 1 101 ? -8.662 -3.218 12.888 1.00 92.62 101 ALA A CA 1
ATOM 796 C C . ALA A 1 101 ? -8.454 -3.391 14.396 1.00 92.62 101 ALA A C 1
ATOM 798 O O . ALA A 1 101 ? -9.215 -2.839 15.186 1.00 92.62 101 ALA A O 1
ATOM 799 N N . ASP A 1 102 ? -7.386 -4.091 14.789 1.00 91.56 102 ASP A N 1
ATOM 800 C CA . ASP A 1 102 ? -7.076 -4.339 16.200 1.00 91.56 102 ASP A CA 1
ATOM 801 C C . ASP A 1 102 ? -6.940 -3.020 16.983 1.00 91.56 102 ASP A C 1
ATOM 803 O O . ASP A 1 102 ? -7.474 -2.878 18.082 1.00 91.56 102 ASP A O 1
ATOM 807 N N . GLN A 1 103 ? -6.263 -2.023 16.403 1.00 88.38 103 GLN A N 1
ATOM 808 C CA . GLN A 1 103 ? -6.113 -0.698 17.014 1.00 88.38 103 GLN A CA 1
ATOM 809 C 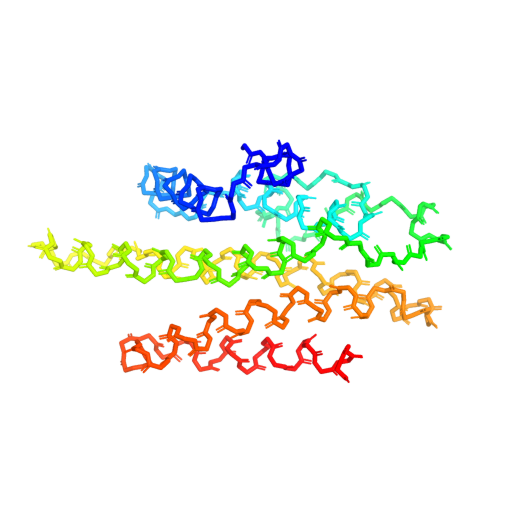C . GLN A 1 103 ? -7.426 0.088 17.051 1.00 88.38 103 GLN A C 1
ATOM 811 O O . GLN A 1 103 ? -7.681 0.803 18.018 1.00 88.38 103 GLN A O 1
ATOM 816 N N . PHE A 1 104 ? -8.269 -0.044 16.027 1.00 87.38 104 PHE A N 1
ATOM 817 C CA . PHE A 1 104 ? -9.574 0.606 16.000 1.00 87.38 104 PHE A CA 1
ATOM 818 C C . PHE A 1 104 ? -10.487 0.077 17.116 1.00 87.38 104 PHE A C 1
ATOM 820 O O . PHE A 1 104 ? -11.072 0.871 17.848 1.00 87.38 104 PHE A O 1
ATOM 827 N N . GLU A 1 105 ? -10.528 -1.239 17.338 1.00 86.62 105 GLU A N 1
ATOM 828 C CA . GLU A 1 105 ? -11.279 -1.842 18.452 1.00 86.62 105 GLU A CA 1
ATOM 829 C C . GLU A 1 105 ? -10.782 -1.366 19.825 1.00 86.62 105 GLU A C 1
ATOM 831 O O . GLU A 1 105 ? -11.582 -1.078 20.718 1.00 86.62 105 GLU A O 1
ATOM 836 N N . LEU A 1 106 ? -9.462 -1.239 20.004 1.00 85.06 106 LEU A N 1
ATOM 837 C CA . LEU A 1 106 ? -8.881 -0.709 21.242 1.00 85.06 106 LEU A CA 1
ATOM 838 C C . LEU A 1 106 ? -9.239 0.765 21.469 1.00 85.06 106 LEU A C 1
ATOM 840 O O . LEU A 1 106 ? -9.425 1.186 22.612 1.00 85.06 106 LEU A O 1
ATOM 844 N N . GLN A 1 107 ? -9.348 1.556 20.403 1.00 78.88 107 GLN A N 1
ATOM 845 C CA . GLN A 1 107 ? -9.789 2.945 20.501 1.00 78.88 107 GLN A CA 1
ATOM 846 C C . GLN A 1 107 ? -11.277 3.051 20.834 1.00 78.88 107 GLN A C 1
ATOM 848 O O . GLN A 1 107 ? -11.624 3.839 21.708 1.00 78.88 107 GLN A O 1
ATOM 853 N N . LEU A 1 108 ? -12.144 2.226 20.234 1.00 72.75 108 LEU A N 1
ATOM 854 C CA . LEU A 1 108 ? -13.584 2.207 20.539 1.00 72.75 108 LEU A CA 1
ATOM 855 C C . LEU A 1 108 ? -13.873 2.006 22.034 1.00 72.75 108 LEU A C 1
ATOM 857 O O . LEU A 1 108 ? -14.830 2.568 22.557 1.00 72.75 108 LEU A O 1
ATOM 861 N N . GLN A 1 109 ? -13.027 1.253 22.740 1.00 68.38 109 GLN A N 1
ATOM 862 C CA . GLN A 1 109 ? -13.149 1.040 24.187 1.00 68.38 109 GLN A CA 1
ATOM 863 C C . GLN A 1 109 ? -12.810 2.281 25.031 1.00 68.38 109 GLN A C 1
ATOM 865 O O . GLN A 1 109 ? -13.158 2.325 26.210 1.00 68.38 109 GLN A O 1
ATOM 870 N N . ASN A 1 110 ? -12.136 3.275 24.448 1.00 62.91 110 ASN A N 1
ATOM 871 C CA . ASN A 1 110 ? -11.583 4.442 25.137 1.00 62.91 110 ASN A CA 1
ATOM 872 C C . ASN A 1 110 ? -12.191 5.784 24.681 1.00 62.91 110 ASN A C 1
ATOM 874 O O . ASN A 1 110 ? -11.853 6.822 25.252 1.00 62.91 110 ASN A O 1
ATOM 878 N N . ILE A 1 111 ? -13.071 5.794 23.673 1.00 61.34 111 ILE A N 1
ATOM 879 C CA . ILE A 1 111 ? -13.693 7.026 23.166 1.00 61.34 111 ILE A CA 1
ATOM 880 C C . ILE A 1 111 ? -14.850 7.444 24.085 1.00 61.34 111 ILE A C 1
ATOM 882 O O . ILE A 1 111 ? -15.863 6.759 24.196 1.00 61.34 111 ILE A O 1
ATOM 886 N N . ASN A 1 112 ? -14.686 8.607 24.721 1.00 55.88 112 ASN A N 1
ATOM 887 C CA . ASN A 1 112 ? -15.696 9.297 25.535 1.00 55.88 112 ASN A CA 1
ATOM 888 C C . ASN A 1 112 ? -16.178 10.619 24.893 1.00 55.88 112 ASN A C 1
ATOM 890 O O . ASN A 1 112 ? -16.871 11.386 25.557 1.00 55.88 112 ASN A O 1
ATOM 894 N N . SER A 1 113 ? -15.794 10.934 23.651 1.00 54.91 113 SER A N 1
ATOM 895 C CA . SER A 1 113 ? -15.948 12.279 23.075 1.00 54.91 113 SER A CA 1
ATOM 896 C C . SER A 1 113 ? -16.869 12.339 21.855 1.00 54.91 113 SER A C 1
ATOM 898 O O . SER A 1 113 ? -16.930 11.409 21.056 1.00 54.91 113 SER A O 1
ATOM 900 N N . GLU A 1 114 ? -17.550 13.481 21.723 1.00 54.53 114 GLU A N 1
ATOM 901 C CA . GLU A 1 114 ? -18.426 13.878 20.609 1.00 54.53 114 GLU A CA 1
ATOM 902 C C . GLU A 1 114 ? -17.654 14.356 19.357 1.00 54.53 114 GLU A C 1
ATOM 904 O O . GLU A 1 114 ? -18.276 14.743 18.370 1.00 54.53 114 GLU A O 1
ATOM 909 N N . ASP A 1 115 ? -16.317 14.325 19.380 1.00 57.16 115 ASP A N 1
ATOM 910 C CA . ASP A 1 115 ? -15.467 14.785 18.277 1.00 57.16 115 ASP A CA 1
ATOM 911 C C . ASP A 1 115 ? -15.232 13.680 17.228 1.00 57.16 115 ASP A C 1
ATOM 913 O O . ASP A 1 115 ? -14.901 12.540 17.568 1.00 57.16 115 ASP A O 1
ATOM 917 N N . GLU A 1 116 ? -15.367 14.025 15.941 1.00 64.44 116 GLU A N 1
ATOM 918 C CA . GLU A 1 116 ? -14.970 13.170 14.811 1.00 64.44 116 GLU A CA 1
ATOM 919 C C . GLU A 1 116 ? -13.437 13.059 14.763 1.00 64.44 116 GLU A C 1
ATOM 921 O O . GLU A 1 116 ? -12.753 13.886 14.165 1.00 64.44 116 GLU A O 1
ATOM 926 N N . ILE A 1 117 ? -12.887 12.039 15.421 1.00 72.81 117 ILE A N 1
ATOM 927 C CA . ILE A 1 117 ? -11.455 11.719 15.384 1.00 72.81 117 ILE A CA 1
ATOM 928 C C . ILE A 1 117 ? -11.197 10.724 14.245 1.00 72.81 117 ILE A C 1
ATOM 930 O O . ILE A 1 117 ? -11.901 9.718 14.129 1.00 72.81 117 ILE A O 1
ATOM 934 N N . GLU A 1 118 ? -10.164 10.970 13.431 1.00 84.44 118 GLU A N 1
ATOM 935 C CA . GLU A 1 118 ? -9.728 10.009 12.413 1.00 84.44 118 GLU A CA 1
ATOM 936 C C . GLU A 1 118 ? -9.271 8.688 13.048 1.00 84.44 118 GLU A C 1
ATOM 938 O O . GLU A 1 118 ? -8.480 8.643 13.995 1.00 84.44 118 GLU A O 1
ATOM 943 N N . THR A 1 119 ? -9.765 7.584 12.501 1.00 88.38 119 THR A N 1
ATOM 944 C CA . THR A 1 119 ? -9.511 6.241 13.019 1.00 88.38 119 THR A CA 1
ATOM 945 C C . THR A 1 119 ? -8.264 5.612 12.377 1.00 88.38 119 THR A C 1
ATOM 947 O O . THR A 1 119 ? -7.836 6.006 11.289 1.00 88.38 119 THR A O 1
ATOM 950 N N . PRO A 1 120 ? -7.687 4.550 12.970 1.00 91.56 120 PRO A N 1
ATOM 951 C CA . PRO A 1 120 ? -6.630 3.753 12.351 1.00 91.56 120 PRO A CA 1
ATOM 952 C C . PRO A 1 120 ? -6.983 3.250 10.950 1.00 91.56 120 PRO A C 1
ATOM 954 O O . PRO A 1 120 ? -6.114 3.168 10.079 1.00 91.56 120 PRO A O 1
ATOM 957 N N . ILE A 1 121 ? -8.261 2.931 10.725 1.00 92.81 121 ILE A N 1
ATOM 958 C CA . ILE A 1 121 ? -8.763 2.523 9.414 1.00 92.81 121 ILE A CA 1
ATOM 959 C C . ILE A 1 121 ? -8.718 3.715 8.449 1.00 92.81 121 ILE A C 1
ATOM 961 O O . ILE A 1 121 ? -8.271 3.539 7.315 1.00 92.81 121 ILE A O 1
ATOM 965 N N . ASP A 1 122 ? -9.089 4.920 8.891 1.00 92.25 122 ASP A N 1
ATOM 966 C CA . ASP A 1 122 ? -9.001 6.140 8.078 1.00 92.25 122 ASP A CA 1
ATOM 967 C C . ASP A 1 122 ? -7.566 6.433 7.647 1.00 92.25 122 ASP A C 1
ATOM 969 O O . ASP A 1 122 ? -7.324 6.633 6.455 1.00 92.25 122 ASP A O 1
ATOM 973 N N . TYR A 1 123 ? -6.592 6.342 8.555 1.00 94.50 123 TYR A N 1
ATOM 974 C CA . TYR A 1 123 ? -5.186 6.550 8.200 1.00 94.50 123 TYR A CA 1
ATOM 975 C C . TYR A 1 123 ? -4.684 5.547 7.155 1.00 94.50 123 TYR A C 1
ATOM 977 O O . TYR A 1 123 ? -3.980 5.928 6.218 1.00 94.50 123 TYR A O 1
ATOM 985 N N . ILE A 1 124 ? -5.078 4.274 7.245 1.00 95.50 124 ILE A N 1
ATOM 986 C CA . ILE A 1 124 ? -4.708 3.268 6.237 1.00 95.50 124 ILE A CA 1
ATOM 987 C C . ILE A 1 124 ? -5.430 3.505 4.901 1.00 95.50 124 ILE A C 1
ATOM 989 O O . ILE A 1 124 ? -4.828 3.333 3.837 1.00 95.50 124 ILE A O 1
ATOM 993 N N . MET A 1 125 ? -6.686 3.964 4.916 1.00 94.88 125 MET A N 1
ATOM 994 C CA . MET A 1 125 ? -7.397 4.376 3.698 1.00 94.88 125 MET A CA 1
ATOM 995 C C . MET A 1 125 ? -6.727 5.580 3.020 1.00 94.88 125 MET A C 1
ATOM 997 O O . MET A 1 125 ? -6.588 5.597 1.793 1.00 94.88 125 MET A O 1
ATOM 1001 N N . GLN A 1 126 ? -6.282 6.568 3.797 1.00 94.75 126 GLN A N 1
ATOM 1002 C CA . GLN A 1 126 ? -5.555 7.731 3.288 1.00 94.75 126 GLN A CA 1
ATOM 1003 C C . GLN A 1 126 ? -4.174 7.334 2.746 1.00 94.75 126 GLN A C 1
ATOM 1005 O O . GLN A 1 126 ? -3.812 7.733 1.637 1.00 94.75 126 GLN A O 1
ATOM 1010 N N . LEU A 1 127 ? -3.438 6.467 3.452 1.00 96.25 127 LEU A N 1
ATOM 1011 C CA . LEU A 1 127 ? -2.174 5.899 2.975 1.00 96.25 127 LEU A CA 1
ATOM 1012 C C . LEU A 1 127 ? -2.354 5.228 1.606 1.00 96.25 127 LEU A C 1
ATOM 1014 O O . LEU A 1 127 ? -1.585 5.475 0.670 1.00 96.25 127 LEU A O 1
ATOM 1018 N N . LEU A 1 128 ? -3.421 4.436 1.455 1.00 96.44 128 LEU A N 1
ATOM 1019 C CA . LEU A 1 128 ? -3.771 3.828 0.177 1.00 96.44 128 LEU A CA 1
ATOM 1020 C C . LEU A 1 128 ? -4.084 4.882 -0.897 1.00 96.44 128 LEU A C 1
ATOM 1022 O O . LEU A 1 128 ? -3.727 4.689 -2.061 1.00 96.44 128 LEU A O 1
ATOM 1026 N N . ALA A 1 129 ? -4.744 5.988 -0.551 1.00 94.25 129 ALA A N 1
ATOM 1027 C CA . ALA A 1 129 ? -5.028 7.061 -1.501 1.00 94.25 129 ALA A CA 1
ATOM 1028 C C . ALA A 1 129 ? -3.736 7.678 -2.068 1.00 94.25 129 ALA A C 1
ATOM 1030 O O . ALA A 1 129 ? -3.649 7.899 -3.281 1.00 94.25 129 ALA A O 1
ATOM 1031 N N . HIS A 1 130 ? -2.706 7.876 -1.237 1.00 95.19 130 HIS A N 1
ATOM 1032 C CA . HIS A 1 130 ? -1.395 8.334 -1.707 1.00 95.19 130 HIS A CA 1
ATOM 1033 C C . HIS A 1 130 ? -0.700 7.290 -2.585 1.00 95.19 130 HIS A C 1
ATOM 1035 O O . HIS A 1 130 ? -0.242 7.638 -3.677 1.00 95.19 130 HIS A O 1
ATOM 1041 N N . TRP A 1 131 ? -0.711 6.011 -2.191 1.00 95.88 131 TRP A N 1
ATOM 1042 C CA . TRP A 1 131 ? -0.236 4.918 -3.051 1.00 95.88 131 TRP A CA 1
ATOM 1043 C C . TRP A 1 131 ? -0.943 4.925 -4.416 1.00 95.88 131 TRP A C 1
ATOM 1045 O O . TRP A 1 131 ? -0.292 4.856 -5.461 1.00 95.88 131 TRP A O 1
ATOM 1055 N N . CYS A 1 132 ? -2.267 5.115 -4.425 1.00 93.69 132 CYS A N 1
ATOM 1056 C CA . CYS A 1 132 ? -3.074 5.191 -5.640 1.00 93.69 132 CYS A CA 1
ATOM 1057 C C . CYS A 1 132 ? -2.659 6.313 -6.584 1.00 93.69 132 CYS A C 1
ATOM 1059 O O . CYS A 1 132 ? -2.666 6.137 -7.803 1.00 93.69 132 CYS A O 1
ATOM 1061 N N . CYS A 1 133 ? -2.310 7.475 -6.043 1.00 91.69 133 CYS A N 1
ATOM 1062 C CA . CYS A 1 133 ? -1.822 8.579 -6.854 1.00 91.69 133 CYS A CA 1
ATOM 1063 C C . CYS A 1 133 ? -0.478 8.265 -7.514 1.00 91.69 133 CYS A C 1
ATOM 1065 O O . CYS A 1 133 ? -0.249 8.684 -8.648 1.00 91.69 133 CYS A O 1
ATOM 1067 N N . VAL A 1 134 ? 0.385 7.525 -6.822 1.00 93.38 134 VAL A N 1
ATOM 1068 C CA . VAL A 1 134 ? 1.736 7.208 -7.285 1.00 93.38 134 VAL A CA 1
ATOM 1069 C C . VAL A 1 134 ? 1.712 6.098 -8.330 1.00 93.38 134 VAL A C 1
ATOM 1071 O O . VAL A 1 134 ? 2.236 6.293 -9.430 1.00 93.38 134 VAL A O 1
ATOM 1074 N N . TYR A 1 135 ? 1.049 4.967 -8.061 1.00 92.12 135 TYR A N 1
ATOM 1075 C CA . TYR A 1 135 ? 1.059 3.852 -9.015 1.00 92.12 135 TYR A CA 1
ATOM 1076 C C . TYR A 1 135 ? 0.372 4.214 -10.337 1.00 92.12 135 TYR A C 1
ATOM 1078 O O . TYR A 1 135 ? 0.850 3.823 -11.399 1.00 92.12 135 TYR A O 1
ATOM 1086 N N . LYS A 1 136 ? -0.692 5.033 -10.314 1.00 91.38 136 LYS A N 1
ATOM 1087 C CA . LYS A 1 136 ? -1.376 5.480 -11.542 1.00 91.38 136 LYS A CA 1
ATOM 1088 C C . LYS A 1 136 ? -0.467 6.284 -12.464 1.00 91.38 136 LYS A C 1
ATOM 1090 O O . LYS A 1 136 ? -0.679 6.309 -13.675 1.00 91.38 136 LYS A O 1
ATOM 1095 N N . GLN A 1 137 ? 0.535 6.973 -11.923 1.00 90.38 137 GLN A N 1
ATOM 1096 C CA . GLN A 1 137 ? 1.518 7.659 -12.757 1.00 90.38 137 GLN A CA 1
ATOM 1097 C C . GLN A 1 137 ? 2.488 6.684 -13.408 1.00 90.38 137 GLN A C 1
ATOM 1099 O O . GLN A 1 137 ? 2.784 6.844 -14.591 1.00 90.38 137 GLN A O 1
ATOM 1104 N N . LEU A 1 138 ? 2.920 5.648 -12.686 1.00 89.44 138 LEU A N 1
ATOM 1105 C CA . LEU A 1 138 ? 3.714 4.568 -13.271 1.00 89.44 138 LEU A CA 1
ATOM 1106 C C . LEU A 1 138 ? 2.946 3.849 -14.386 1.00 89.44 138 LEU A C 1
ATOM 1108 O O . LEU A 1 138 ? 3.494 3.667 -15.471 1.00 89.44 138 LEU A O 1
ATOM 1112 N N . GLU A 1 139 ? 1.662 3.541 -14.181 1.00 88.06 139 GLU A N 1
ATOM 1113 C CA . GLU A 1 139 ? 0.800 2.964 -15.223 1.00 88.06 139 GLU A CA 1
ATOM 1114 C C . GLU A 1 139 ? 0.701 3.867 -16.459 1.00 88.06 139 GLU A C 1
ATOM 1116 O O . GLU A 1 139 ? 0.804 3.392 -17.591 1.00 88.06 139 GLU A O 1
ATOM 1121 N N . ARG A 1 140 ? 0.553 5.189 -16.273 1.00 87.31 140 ARG A N 1
ATOM 1122 C CA . ARG A 1 140 ? 0.547 6.153 -17.389 1.00 87.31 140 ARG A CA 1
ATOM 1123 C C . ARG A 1 140 ? 1.865 6.136 -18.160 1.00 87.31 140 ARG A C 1
ATOM 1125 O O . ARG A 1 140 ? 1.835 6.148 -19.391 1.00 87.31 140 ARG A O 1
ATOM 1132 N N . LEU A 1 141 ? 3.006 6.085 -17.468 1.00 83.25 141 LEU A N 1
ATOM 1133 C CA . LEU A 1 141 ? 4.322 5.982 -18.108 1.00 83.25 141 LEU A CA 1
ATOM 1134 C C . LEU A 1 141 ? 4.450 4.703 -18.945 1.00 83.25 141 LEU A C 1
ATOM 1136 O O . LEU A 1 141 ? 5.024 4.731 -20.035 1.00 83.25 141 LEU A O 1
ATOM 1140 N N . ASP A 1 142 ? 3.889 3.600 -18.459 1.00 79.25 142 ASP A N 1
ATOM 1141 C CA . ASP A 1 142 ? 3.888 2.317 -19.154 1.00 79.25 142 ASP A CA 1
ATOM 1142 C C . ASP A 1 142 ? 2.963 2.310 -20.374 1.00 79.25 142 ASP A C 1
ATOM 1144 O O . ASP A 1 142 ? 3.345 1.835 -21.448 1.00 79.25 142 ASP A O 1
ATOM 1148 N N . GLY A 1 143 ? 1.771 2.896 -20.235 1.00 77.81 143 GLY A N 1
ATOM 1149 C CA . GLY A 1 143 ? 0.809 3.068 -21.322 1.00 77.81 143 GLY A CA 1
ATOM 1150 C C . GLY A 1 143 ? 1.366 3.927 -22.457 1.00 77.81 143 GLY A C 1
ATOM 1151 O O . GLY A 1 143 ? 1.202 3.582 -23.628 1.00 77.81 143 GLY A O 1
ATOM 1152 N N . MET A 1 144 ? 2.110 4.990 -22.128 1.00 73.56 144 MET A N 1
ATOM 1153 C CA . MET A 1 144 ? 2.806 5.823 -23.119 1.00 73.56 144 MET A CA 1
ATOM 1154 C C . MET A 1 144 ? 3.866 5.040 -23.905 1.00 73.56 144 MET A C 1
ATOM 1156 O O . MET A 1 144 ? 4.056 5.289 -25.095 1.00 73.56 144 MET A O 1
ATOM 1160 N N . LYS A 1 145 ? 4.551 4.087 -23.261 1.00 72.12 145 LYS A N 1
ATOM 1161 C CA . LYS A 1 145 ? 5.624 3.291 -23.879 1.00 72.12 145 LYS A CA 1
ATOM 1162 C C . LYS A 1 145 ? 5.147 1.965 -24.477 1.00 72.12 145 LYS A C 1
ATOM 1164 O O . LYS A 1 145 ? 5.906 1.343 -25.213 1.00 72.12 145 LYS A O 1
ATOM 1169 N N . LYS A 1 146 ? 3.904 1.547 -24.204 1.00 71.44 146 LYS A N 1
ATOM 1170 C CA . LYS A 1 146 ? 3.328 0.242 -24.584 1.00 71.44 146 LYS A CA 1
ATOM 1171 C C . LYS A 1 146 ? 4.146 -0.954 -24.076 1.00 71.44 146 LYS A C 1
ATOM 1173 O O . LYS A 1 146 ? 4.182 -1.994 -24.727 1.00 71.44 146 LYS A O 1
ATOM 1178 N N . THR A 1 147 ? 4.825 -0.806 -22.936 1.00 68.31 147 THR A N 1
ATOM 1179 C CA . THR A 1 147 ? 5.798 -1.794 -22.442 1.00 68.31 147 THR A CA 1
ATOM 1180 C C . THR A 1 147 ? 5.285 -2.718 -21.334 1.00 68.31 147 THR A C 1
ATOM 1182 O O . THR A 1 147 ? 5.945 -3.723 -21.093 1.00 68.31 147 THR A O 1
ATOM 1185 N N . LYS A 1 148 ? 4.128 -2.429 -20.707 1.00 80.12 148 LYS A N 1
ATOM 1186 C CA . LYS A 1 148 ? 3.486 -3.229 -19.630 1.00 80.12 148 LYS A CA 1
ATOM 1187 C C . LYS A 1 148 ? 4.459 -3.757 -18.553 1.00 80.12 148 LYS A C 1
ATOM 1189 O O . LYS A 1 148 ? 4.307 -4.865 -18.048 1.00 80.12 148 LYS A O 1
ATOM 1194 N N . ARG A 1 149 ? 5.497 -2.991 -18.221 1.00 84.94 149 ARG A N 1
ATOM 1195 C CA . ARG A 1 149 ? 6.587 -3.404 -17.326 1.00 84.94 149 ARG A CA 1
ATOM 1196 C C . ARG A 1 149 ? 6.200 -3.407 -15.855 1.00 84.94 149 ARG A C 1
ATOM 1198 O O . ARG A 1 149 ? 6.746 -4.192 -15.092 1.00 84.94 149 ARG A O 1
ATOM 1205 N N . PHE A 1 150 ? 5.301 -2.517 -15.463 1.00 88.44 150 PHE A N 1
ATOM 1206 C CA . PHE A 1 150 ? 4.867 -2.311 -14.086 1.00 88.44 150 PHE A CA 1
ATOM 1207 C C . PHE A 1 150 ? 3.525 -2.992 -13.794 1.00 88.44 150 PHE A C 1
ATOM 1209 O O . PHE A 1 150 ? 3.123 -3.044 -12.638 1.00 88.44 150 PHE A O 1
ATOM 1216 N N . GLU A 1 151 ? 2.848 -3.523 -14.818 1.00 88.81 151 GLU A N 1
ATOM 1217 C CA . GLU A 1 151 ? 1.496 -4.091 -14.723 1.00 88.81 151 GLU A CA 1
ATOM 1218 C C . GLU A 1 151 ? 1.396 -5.166 -13.625 1.00 88.81 151 GLU A C 1
ATOM 1220 O O . GLU A 1 151 ? 0.632 -4.998 -12.678 1.00 88.81 151 GLU A O 1
ATOM 1225 N N . GLU A 1 152 ? 2.227 -6.214 -13.677 1.00 90.38 152 GLU A N 1
ATOM 1226 C CA . GLU A 1 152 ? 2.233 -7.288 -12.668 1.00 90.38 152 GLU A CA 1
ATOM 1227 C C . GLU A 1 152 ? 2.668 -6.828 -11.259 1.00 90.38 152 GLU A C 1
ATOM 1229 O O . GLU A 1 152 ? 1.910 -7.057 -10.312 1.00 90.38 152 GLU A O 1
ATOM 1234 N N . PRO A 1 153 ? 3.830 -6.170 -11.049 1.00 92.12 153 PRO A N 1
ATOM 1235 C CA . PRO A 1 153 ? 4.252 -5.796 -9.698 1.00 92.12 153 PRO A CA 1
ATOM 1236 C C . PRO A 1 153 ? 3.290 -4.818 -9.007 1.00 92.12 153 PRO A C 1
ATOM 1238 O O . PRO A 1 153 ? 3.055 -4.942 -7.803 1.00 92.12 153 PRO A O 1
ATOM 1241 N N . LEU A 1 154 ? 2.693 -3.873 -9.745 1.00 94.12 154 LEU A N 1
ATOM 1242 C CA . LEU A 1 154 ? 1.690 -2.959 -9.188 1.00 94.12 154 LEU A CA 1
ATOM 1243 C C . LEU A 1 154 ? 0.385 -3.693 -8.864 1.00 94.12 154 LEU A C 1
ATOM 1245 O O . LEU A 1 154 ? -0.166 -3.507 -7.776 1.00 94.12 154 LEU A O 1
ATOM 1249 N N . ALA A 1 155 ? -0.075 -4.567 -9.763 1.00 93.69 155 ALA A N 1
ATOM 1250 C CA . ALA A 1 155 ? -1.253 -5.394 -9.534 1.00 93.69 155 ALA A CA 1
ATOM 1251 C C . ALA A 1 155 ? -1.104 -6.275 -8.286 1.00 93.69 155 ALA A C 1
ATOM 1253 O O . ALA A 1 155 ? -2.043 -6.375 -7.499 1.00 93.69 155 ALA A O 1
ATOM 1254 N N . ARG A 1 156 ? 0.081 -6.848 -8.036 1.00 93.94 156 ARG A N 1
ATOM 1255 C CA . ARG A 1 156 ? 0.335 -7.667 -6.839 1.00 93.94 156 ARG A CA 1
ATOM 1256 C C . ARG A 1 156 ? 0.302 -6.871 -5.542 1.00 93.94 156 ARG A C 1
ATOM 1258 O O . ARG A 1 156 ? -0.266 -7.360 -4.566 1.00 93.94 156 ARG A O 1
ATOM 1265 N N . ILE A 1 157 ? 0.842 -5.651 -5.514 1.00 95.69 157 ILE A N 1
ATOM 1266 C CA . ILE A 1 157 ? 0.704 -4.763 -4.345 1.00 95.69 157 ILE A CA 1
ATOM 1267 C C . ILE A 1 157 ? -0.779 -4.451 -4.101 1.00 95.69 157 ILE A C 1
ATOM 1269 O O . ILE A 1 157 ? -1.273 -4.611 -2.984 1.00 95.69 157 ILE A O 1
ATOM 1273 N N . ASN A 1 158 ? -1.508 -4.070 -5.154 1.00 97.00 158 ASN A N 1
ATOM 1274 C CA . ASN A 1 158 ? -2.935 -3.753 -5.065 1.00 97.00 158 ASN A CA 1
ATOM 1275 C C . ASN A 1 158 ? -3.773 -4.965 -4.632 1.00 97.00 158 ASN A C 1
ATOM 1277 O O . ASN A 1 158 ? -4.705 -4.814 -3.846 1.00 97.00 158 ASN A O 1
ATOM 1281 N N . PHE A 1 159 ? -3.419 -6.170 -5.076 1.00 96.81 159 PHE A N 1
ATOM 1282 C CA . PHE A 1 159 ? -4.0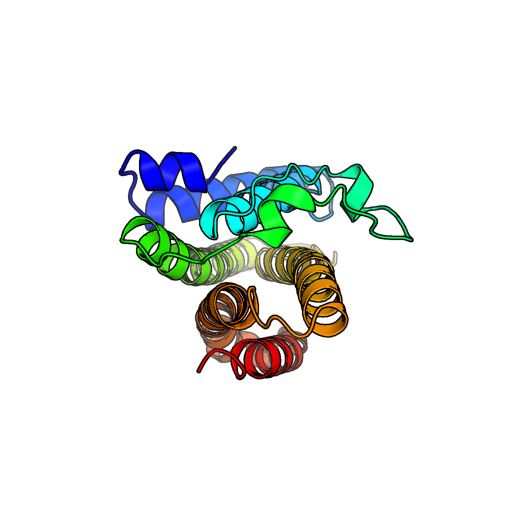69 -7.408 -4.661 1.00 96.81 159 PHE A CA 1
ATOM 1283 C C . PHE A 1 159 ? -3.878 -7.689 -3.166 1.00 96.81 159 PHE A C 1
ATOM 1285 O O . PHE A 1 159 ? -4.828 -8.045 -2.476 1.00 96.81 159 PHE A O 1
ATOM 1292 N N . HIS A 1 160 ? -2.678 -7.493 -2.622 1.00 96.81 160 HIS A N 1
ATOM 1293 C CA . HIS A 1 160 ? -2.450 -7.744 -1.197 1.00 96.81 160 HIS A CA 1
ATOM 1294 C C . HIS A 1 160 ? -3.087 -6.677 -0.307 1.00 96.81 160 HIS A C 1
ATOM 1296 O O . HIS A 1 160 ? -3.648 -7.006 0.738 1.00 96.81 160 HIS A O 1
ATOM 1302 N N . PHE A 1 161 ? -3.126 -5.424 -0.762 1.00 96.69 161 PHE A N 1
ATOM 1303 C CA . PHE A 1 161 ? -4.000 -4.432 -0.145 1.00 96.69 161 PHE A CA 1
ATOM 1304 C C . PHE A 1 161 ? -5.472 -4.852 -0.215 1.00 96.69 161 PHE A C 1
ATOM 1306 O O . PHE A 1 161 ? -6.166 -4.759 0.794 1.00 96.69 161 PHE A O 1
ATOM 1313 N N . LEU A 1 162 ? -5.954 -5.355 -1.360 1.00 97.44 162 LEU A N 1
ATOM 1314 C CA . LEU A 1 162 ? -7.335 -5.828 -1.505 1.00 97.44 162 LEU A CA 1
ATOM 1315 C C . LEU A 1 162 ? -7.660 -6.898 -0.468 1.00 97.44 162 LEU A C 1
ATOM 1317 O O . LEU A 1 162 ? -8.712 -6.812 0.1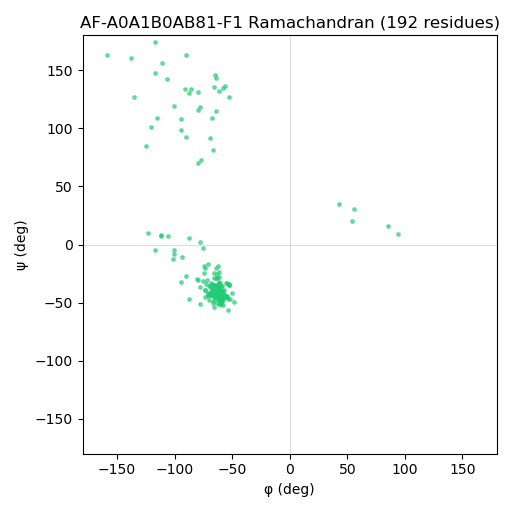55 1.00 97.44 162 LEU A O 1
ATOM 1321 N N . LEU A 1 163 ? 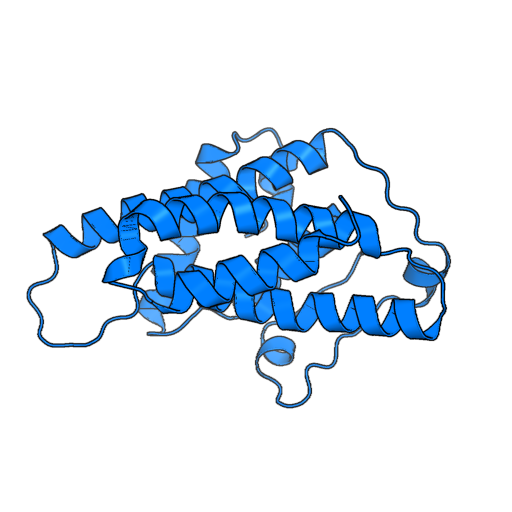-6.776 -7.876 -0.264 1.00 97.38 163 LEU A N 1
ATOM 1322 C CA . LEU A 1 163 ? -6.974 -8.915 0.745 1.00 97.38 163 LEU A CA 1
ATOM 1323 C C . LEU A 1 163 ? -7.149 -8.311 2.146 1.00 97.38 163 LEU A C 1
ATOM 1325 O O . LEU A 1 163 ? -8.115 -8.642 2.830 1.00 97.38 163 LEU A O 1
ATOM 1329 N N . GLY A 1 164 ? -6.275 -7.382 2.548 1.00 97.31 164 GLY A N 1
ATOM 1330 C CA . GLY A 1 164 ? -6.373 -6.705 3.845 1.00 97.31 164 GLY A CA 1
ATOM 1331 C C . GLY A 1 164 ? -7.649 -5.868 3.994 1.00 97.31 164 GLY A C 1
ATOM 1332 O O . GLY A 1 164 ? -8.403 -6.033 4.954 1.00 97.31 164 GLY A O 1
ATOM 1333 N N . PHE A 1 165 ? -7.947 -5.012 3.014 1.00 97.19 165 PHE A N 1
ATOM 1334 C CA . PHE A 1 165 ? -9.153 -4.178 3.019 1.00 97.19 165 PHE A CA 1
ATOM 1335 C C . PHE A 1 165 ? -10.445 -4.989 2.906 1.00 97.19 165 PHE A C 1
ATOM 1337 O O . PHE A 1 165 ? -11.480 -4.564 3.415 1.00 97.19 165 PHE A O 1
ATOM 1344 N N . HIS A 1 166 ? -10.412 -6.158 2.269 1.00 96.81 166 HIS A N 1
ATOM 1345 C CA . HIS A 1 166 ? -11.564 -7.045 2.195 1.00 96.81 166 HIS A CA 1
ATOM 1346 C C . HIS A 1 166 ? -11.917 -7.627 3.567 1.00 96.81 166 HIS A C 1
ATOM 1348 O O . HIS A 1 166 ? -13.103 -7.724 3.887 1.00 96.81 166 HIS A O 1
ATOM 1354 N N . GLU A 1 167 ? -10.925 -7.955 4.400 1.00 96.31 167 GLU A N 1
ATOM 1355 C CA . GLU A 1 167 ? -11.178 -8.349 5.791 1.00 96.31 167 GLU A CA 1
ATOM 1356 C C . GLU A 1 167 ? -11.761 -7.184 6.599 1.00 96.31 167 GLU A C 1
ATOM 1358 O O . GLU A 1 167 ? -12.801 -7.353 7.237 1.00 96.31 167 GLU A O 1
ATOM 1363 N N . LEU A 1 168 ? -11.198 -5.975 6.470 1.00 95.12 168 LEU A N 1
ATOM 1364 C CA . LEU A 1 168 ? -11.776 -4.771 7.085 1.00 95.12 168 LEU A CA 1
ATOM 1365 C C . LEU A 1 168 ? -13.227 -4.559 6.656 1.00 95.12 168 LEU A C 1
ATOM 1367 O O . LEU A 1 168 ? -14.100 -4.300 7.478 1.00 95.12 168 LEU A O 1
ATOM 1371 N N . ARG A 1 169 ? -13.512 -4.719 5.364 1.00 94.94 169 ARG A N 1
ATOM 1372 C CA . ARG A 1 169 ? -14.858 -4.599 4.810 1.00 94.94 169 ARG A CA 1
ATOM 1373 C C . ARG A 1 169 ? -15.817 -5.615 5.426 1.00 94.94 169 ARG A C 1
ATOM 1375 O O . ARG A 1 169 ? -16.946 -5.252 5.725 1.00 94.94 169 ARG A O 1
ATOM 1382 N N . LYS A 1 170 ? -15.425 -6.877 5.617 1.00 94.00 170 LYS A N 1
ATOM 1383 C CA . LYS A 1 170 ? -16.323 -7.875 6.232 1.00 94.00 170 LYS A CA 1
ATOM 1384 C C . LYS A 1 170 ? -16.782 -7.454 7.627 1.00 94.00 170 LYS A C 1
ATOM 1386 O O . LYS A 1 170 ? -17.927 -7.723 7.975 1.00 94.00 170 LYS A O 1
ATOM 1391 N N . ILE A 1 171 ? -15.900 -6.802 8.382 1.00 92.06 171 ILE A N 1
ATOM 1392 C CA . ILE A 1 171 ? -16.132 -6.430 9.780 1.00 92.06 171 ILE A CA 1
ATOM 1393 C C . ILE A 1 171 ? -16.829 -5.064 9.874 1.00 92.06 171 ILE A C 1
ATOM 1395 O O . ILE A 1 171 ? -17.836 -4.927 10.561 1.00 92.06 171 ILE A O 1
ATOM 1399 N N . TYR A 1 172 ? -16.343 -4.066 9.132 1.00 90.75 172 TYR A N 1
ATOM 1400 C CA . TYR A 1 172 ? -16.689 -2.653 9.325 1.00 90.75 172 TYR A CA 1
ATOM 1401 C C . TYR A 1 172 ? -17.515 -2.033 8.202 1.00 90.75 172 TYR A C 1
ATOM 1403 O O . TYR A 1 172 ? -17.739 -0.826 8.216 1.00 90.75 172 TYR A O 1
ATOM 1411 N N . ARG A 1 173 ? -17.997 -2.803 7.218 1.00 88.06 173 ARG A N 1
ATOM 1412 C CA . ARG A 1 173 ? -18.756 -2.250 6.077 1.00 88.06 173 ARG A CA 1
ATOM 1413 C C . ARG A 1 173 ? -19.943 -1.371 6.477 1.00 88.06 173 ARG A C 1
ATOM 1415 O O . ARG A 1 173 ? -20.239 -0.419 5.763 1.00 88.06 173 ARG A O 1
ATOM 1422 N N . SER A 1 174 ? -20.634 -1.689 7.571 1.00 85.25 174 SER A N 1
ATOM 1423 C CA . SER A 1 174 ? -21.763 -0.886 8.064 1.00 85.25 174 SER A CA 1
ATOM 1424 C C . SER A 1 174 ? -21.335 0.480 8.596 1.00 85.25 174 SER A C 1
ATOM 1426 O O . SER A 1 174 ? -22.087 1.440 8.468 1.00 85.25 174 SER A O 1
ATOM 1428 N N . THR A 1 175 ? -20.142 0.558 9.183 1.00 83.62 175 THR A N 1
ATOM 1429 C CA . THR A 1 175 ? -19.619 1.751 9.861 1.00 83.62 175 THR A CA 1
ATOM 1430 C C . THR A 1 175 ? -18.762 2.594 8.917 1.00 83.62 175 THR A C 1
ATOM 1432 O O . THR A 1 175 ? -18.783 3.815 8.981 1.00 83.62 175 THR A O 1
ATOM 1435 N N . CYS A 1 176 ? -18.063 1.952 7.978 1.00 84.25 176 CYS A N 1
ATOM 1436 C CA . CYS A 1 176 ? -17.221 2.594 6.980 1.00 84.25 176 CYS A CA 1
ATOM 1437 C C . CYS A 1 176 ? -17.644 2.164 5.567 1.00 84.25 176 CYS A C 1
ATOM 1439 O O . CYS A 1 176 ? -17.077 1.259 4.947 1.00 84.25 176 CYS A O 1
ATOM 1441 N N . ALA A 1 177 ? -18.652 2.850 5.020 1.00 84.75 177 ALA A N 1
ATOM 1442 C CA . ALA A 1 177 ? -19.168 2.580 3.674 1.00 84.75 177 ALA A CA 1
ATOM 1443 C C . ALA A 1 177 ? -18.122 2.814 2.562 1.00 84.75 177 ALA A C 1
ATOM 1445 O O . ALA A 1 177 ? -18.263 2.311 1.444 1.00 84.75 177 ALA A O 1
ATOM 1446 N N . LEU A 1 178 ? -17.052 3.565 2.852 1.00 90.75 178 LEU A N 1
ATOM 1447 C CA . LEU A 1 178 ? -15.964 3.824 1.910 1.00 90.75 178 LEU A CA 1
ATOM 1448 C C . LEU A 1 178 ? -15.172 2.551 1.560 1.00 90.75 178 LEU A C 1
ATOM 1450 O O . LEU A 1 178 ? -14.632 2.462 0.455 1.00 90.75 178 LEU A O 1
ATOM 1454 N N . LEU A 1 179 ? -15.183 1.538 2.437 1.00 92.12 179 LEU A N 1
ATOM 1455 C CA . LEU A 1 179 ? -14.509 0.253 2.225 1.00 92.12 179 LEU A CA 1
ATOM 1456 C C . LEU A 1 179 ? -15.025 -0.499 0.990 1.00 92.12 179 LEU A C 1
ATOM 1458 O O . LEU A 1 179 ? -14.233 -1.146 0.306 1.00 92.12 179 LEU A O 1
ATOM 1462 N N . ASP A 1 180 ? -16.318 -0.381 0.654 1.00 91.88 180 ASP A N 1
ATOM 1463 C CA . ASP A 1 180 ? -16.875 -0.957 -0.582 1.00 91.88 180 ASP A CA 1
ATOM 1464 C C . ASP A 1 180 ? -16.179 -0.358 -1.819 1.00 91.88 180 ASP A C 1
ATOM 1466 O O . ASP A 1 180 ? -15.721 -1.089 -2.698 1.00 91.88 180 ASP A O 1
ATOM 1470 N N . LYS A 1 181 ? -16.031 0.974 -1.858 1.00 93.25 181 LYS A N 1
ATOM 1471 C CA . LYS A 1 181 ? -15.387 1.687 -2.976 1.00 93.25 181 LYS A CA 1
ATOM 1472 C C . LYS A 1 181 ? -13.891 1.395 -3.055 1.00 93.25 181 LYS A C 1
ATOM 1474 O O . LYS A 1 181 ? -13.339 1.335 -4.151 1.00 93.25 181 LYS A O 1
ATOM 1479 N N . ILE A 1 182 ? -13.226 1.254 -1.910 1.00 94.38 182 ILE A N 1
ATOM 1480 C CA . ILE A 1 182 ? -11.797 0.933 -1.853 1.00 94.38 182 ILE A CA 1
ATOM 1481 C C . ILE A 1 182 ? -11.540 -0.477 -2.379 1.00 94.38 182 ILE A C 1
ATOM 1483 O O . ILE A 1 182 ? -10.686 -0.644 -3.249 1.00 94.38 182 ILE A O 1
ATOM 1487 N N . CYS A 1 183 ? -12.308 -1.466 -1.917 1.00 95.12 183 CYS A N 1
ATOM 1488 C CA . CYS A 1 183 ? -12.176 -2.841 -2.390 1.00 95.12 183 CYS A CA 1
ATOM 1489 C C . CYS A 1 183 ? -12.428 -2.946 -3.899 1.00 95.12 183 CYS A C 1
ATOM 1491 O O . CYS A 1 183 ? -11.662 -3.601 -4.595 1.00 95.12 183 CYS A O 1
ATOM 1493 N N . ASP A 1 184 ? -13.452 -2.266 -4.421 1.00 94.94 184 ASP A N 1
ATOM 1494 C CA . ASP A 1 184 ? -13.737 -2.251 -5.861 1.00 94.94 184 ASP A CA 1
ATOM 1495 C C . ASP A 1 184 ? -12.578 -1.649 -6.678 1.00 94.94 184 ASP A C 1
ATOM 1497 O O . ASP A 1 184 ? -12.094 -2.249 -7.637 1.00 94.94 184 ASP A O 1
ATOM 1501 N N . ARG A 1 185 ? -12.040 -0.501 -6.242 1.00 94.56 185 ARG A N 1
ATOM 1502 C CA . ARG A 1 185 ? -10.881 0.136 -6.893 1.00 94.56 185 ARG A CA 1
ATOM 1503 C C . ARG A 1 185 ? -9.643 -0.755 -6.889 1.00 94.56 185 ARG A C 1
ATOM 1505 O O . ARG A 1 185 ? -8.959 -0.840 -7.906 1.00 94.56 185 ARG A O 1
ATOM 1512 N N . LEU A 1 186 ? -9.344 -1.385 -5.755 1.00 96.00 186 LEU A N 1
ATOM 1513 C CA . LEU A 1 186 ? -8.205 -2.290 -5.619 1.00 96.00 186 LEU A CA 1
ATOM 1514 C C . LEU A 1 186 ? -8.375 -3.544 -6.477 1.00 96.00 186 LEU A C 1
ATOM 1516 O O . LEU A 1 186 ? -7.417 -3.965 -7.115 1.00 96.00 186 LEU A O 1
ATOM 1520 N N . TYR A 1 187 ? -9.588 -4.098 -6.543 1.00 95.62 187 TYR A N 1
ATOM 1521 C CA . TYR A 1 187 ? -9.912 -5.216 -7.425 1.00 95.62 187 TYR A CA 1
ATOM 1522 C C . TYR A 1 187 ? -9.624 -4.871 -8.885 1.00 95.62 187 TYR A C 1
ATOM 1524 O O . TYR A 1 187 ? -8.852 -5.574 -9.533 1.00 95.62 187 TYR A O 1
ATOM 1532 N N . VAL A 1 188 ? -10.148 -3.745 -9.379 1.00 94.75 188 VAL A N 1
ATOM 1533 C CA . VAL A 1 188 ? -9.895 -3.297 -10.757 1.00 94.75 188 VAL A CA 1
ATOM 1534 C C . VAL A 1 188 ? -8.403 -3.081 -11.019 1.00 94.75 188 VAL A C 1
ATOM 1536 O O . VAL A 1 188 ? -7.912 -3.468 -12.076 1.00 94.75 188 VAL A O 1
ATOM 1539 N N . ALA A 1 189 ? -7.671 -2.504 -10.064 1.00 93.00 189 ALA A N 1
ATOM 1540 C CA . ALA A 1 189 ? -6.236 -2.254 -10.195 1.00 93.00 189 ALA A CA 1
ATOM 1541 C C . ALA A 1 189 ? -5.366 -3.523 -10.064 1.00 93.00 189 ALA A C 1
ATOM 1543 O O . ALA A 1 189 ? -4.204 -3.511 -10.464 1.00 93.00 189 ALA A O 1
ATOM 1544 N N . ALA A 1 190 ? -5.901 -4.607 -9.500 1.00 93.19 190 ALA A N 1
ATOM 1545 C CA . ALA A 1 190 ? -5.225 -5.898 -9.383 1.00 93.19 190 ALA A CA 1
ATOM 1546 C C . ALA A 1 190 ? -5.474 -6.817 -10.591 1.00 93.19 190 ALA A C 1
ATOM 1548 O O . ALA A 1 190 ? -4.627 -7.649 -10.903 1.00 93.19 190 ALA A O 1
ATOM 1549 N N . LEU A 1 191 ? -6.605 -6.660 -11.292 1.00 89.75 191 LEU A N 1
ATOM 1550 C CA . LEU A 1 191 ? -6.987 -7.503 -12.435 1.00 89.75 191 LEU A CA 1
ATOM 1551 C C . LEU A 1 191 ? -5.904 -7.688 -13.511 1.00 89.75 191 LEU A C 1
ATOM 1553 O O . LEU A 1 191 ? -5.772 -8.808 -13.988 1.00 89.75 191 LEU A O 1
ATOM 1557 N N . PRO A 1 192 ? -5.131 -6.662 -13.918 1.00 80.69 192 PRO A N 1
ATOM 1558 C CA . PRO A 1 192 ? -4.139 -6.832 -14.980 1.00 80.69 192 PRO A CA 1
ATOM 1559 C C . PRO A 1 192 ? -3.002 -7.813 -14.649 1.00 80.69 192 PRO A C 1
ATOM 1561 O O . PRO A 1 192 ? -2.337 -8.293 -15.562 1.00 80.69 192 PRO A O 1
ATOM 1564 N N . GLY A 1 193 ? -2.761 -8.096 -13.364 1.00 66.56 193 GLY A N 1
ATOM 1565 C CA . GLY A 1 193 ? -1.734 -9.042 -12.912 1.00 66.56 193 GLY A CA 1
ATOM 1566 C C . GLY A 1 193 ? -2.273 -10.381 -12.404 1.00 66.56 193 GLY A C 1
ATOM 1567 O O . GLY A 1 193 ? -1.486 -11.149 -11.850 1.00 66.56 193 GLY A O 1
ATOM 1568 N N . LEU A 1 194 ? -3.581 -10.636 -12.545 1.00 60.94 194 LEU A N 1
ATOM 1569 C CA . LEU A 1 194 ? -4.241 -11.916 -12.247 1.00 60.94 194 LEU A CA 1
ATOM 1570 C C . LEU A 1 194 ? -4.394 -12.754 -13.523 1.00 60.94 194 LEU A C 1
ATOM 1572 O O . LEU A 1 194 ? -4.213 -13.988 -13.422 1.00 60.94 194 LEU A O 1
#

Foldseek 3Di:
DALLVCLVVPHALLVSLLVLLVVQCVQQVVVLHGDLQSLQNHLCNLCVLQVFHARGHSVLLVDPPNDGPGPVVCVVPDAGDDDPSSVSVLQNLQNNLVSQVVQQVVVVVVDPDPDDRQGSNNNNVVSVVSSVVVVVVVVVVCVVVVNCRCLQSQLSSLVSNLNNLVVVCVPCCVPCVCSVVSNVVSVVSNVSND

Nearest PDB structures (foldseek):
  5fu6-assembly2_A  TM=4.467E-01  e=4.493E+00  Homo sapiens

Secondary structure (DSSP, 8-state):
--HHHHHHTT--HHHHHHHHHHHHHHHHHHHTS--HHHHHHHHHHHHHHTT------HHHHHSSS------HHHHHS------HHHHHHHHHHHHHHHHHHHHHHHHHTT---SS-PPPHHHHHHHHHHHHHHHHHHHHHHHHHHT--SSHHHHHHHHHHHHHHHHHHHHHHTTT-THHHHHHHHHHHHHGGG-

Radius of gyration: 16.57 Å; Cα contacts (8 Å, |Δi|>4): 211; chains: 1; bounding box: 39×34×50 Å

Mean predicted aligned error: 4.8 Å

Sequence (194 aa):
MSFLVSLKSGVTVENVARDFMQNLLEKSQAAEQLSLEIASDFITDCLSAIGITCNIIADQLEADEKIFAWPYQQLSVYTFHCNEDFKRIERFLVVICLMAADQFELQLQNINSEDEIETPIDYIMQLLAHWCCVYKQLERLDGMKKTKRFEEPLARINFHFLLGFHELRKIYRSTCALLDKICDRLYVAALPGL

pLDDT: mean 89.14, std 9.11, range [54.53, 97.88]